Protein AF-A0A941MFB7-F1 (afdb_monomer)

Structure (mmCIF, N/CA/C/O backbone):
data_AF-A0A941MFB7-F1
#
_entry.id   AF-A0A941MFB7-F1
#
loop_
_atom_site.group_PDB
_atom_site.id
_atom_site.type_symbol
_atom_site.label_atom_id
_atom_site.label_alt_id
_atom_site.label_comp_id
_atom_site.label_asym_id
_atom_site.label_entity_id
_atom_site.label_seq_id
_atom_site.pdbx_PDB_ins_code
_atom_site.Cartn_x
_atom_site.Cartn_y
_atom_site.Cartn_z
_atom_site.occupancy
_atom_site.B_iso_or_equiv
_atom_site.auth_seq_id
_atom_site.auth_comp_id
_atom_site.auth_asym_id
_atom_site.auth_atom_id
_atom_site.pdbx_PDB_model_num
ATOM 1 N N . MET A 1 1 ? -9.642 -2.860 4.177 1.00 92.50 1 MET A N 1
ATOM 2 C CA . MET A 1 1 ? -8.596 -3.392 3.277 1.00 92.50 1 MET A CA 1
ATOM 3 C C . MET A 1 1 ? -7.517 -2.337 3.085 1.00 92.50 1 MET A C 1
ATOM 5 O O . MET A 1 1 ? -7.867 -1.168 2.997 1.00 92.50 1 MET A O 1
ATOM 9 N N . VAL A 1 2 ? -6.245 -2.726 3.059 1.00 94.44 2 VAL A N 1
ATOM 10 C CA . VAL A 1 2 ? -5.103 -1.881 2.662 1.00 94.44 2 VAL A CA 1
ATOM 11 C C . VAL A 1 2 ? -4.261 -2.748 1.740 1.00 94.44 2 VAL A C 1
ATOM 13 O O . VAL A 1 2 ? -3.863 -3.821 2.177 1.00 94.44 2 VAL A O 1
ATOM 16 N N . THR A 1 3 ? -4.083 -2.361 0.477 1.00 94.56 3 THR A N 1
ATOM 17 C CA . THR A 1 3 ? -3.511 -3.284 -0.512 1.00 94.56 3 THR A CA 1
ATOM 18 C C . THR A 1 3 ? -2.804 -2.602 -1.683 1.00 94.56 3 THR A C 1
ATOM 20 O O . THR A 1 3 ? -3.157 -1.477 -2.052 1.00 94.56 3 THR A O 1
ATOM 23 N N . ASP A 1 4 ? -1.815 -3.299 -2.248 1.00 93.31 4 ASP A N 1
ATOM 24 C CA . ASP A 1 4 ? -0.967 -2.895 -3.379 1.00 93.31 4 ASP A CA 1
ATOM 25 C C . ASP A 1 4 ? -1.137 -3.896 -4.541 1.00 93.31 4 ASP A C 1
ATOM 27 O O . ASP A 1 4 ? -0.326 -4.805 -4.708 1.00 93.31 4 ASP A O 1
ATOM 31 N N . PRO A 1 5 ? -2.251 -3.808 -5.292 1.00 94.12 5 PRO A N 1
ATOM 32 C CA . PRO A 1 5 ? -2.585 -4.765 -6.344 1.00 94.12 5 PRO A CA 1
ATOM 33 C C . PRO A 1 5 ? -1.701 -4.565 -7.583 1.00 94.12 5 PRO A C 1
ATOM 35 O O . PRO A 1 5 ? -1.089 -3.505 -7.727 1.00 94.12 5 PRO A O 1
ATOM 38 N N . PRO A 1 6 ? -1.720 -5.500 -8.553 1.00 92.00 6 PRO A N 1
ATOM 39 C CA . PRO A 1 6 ? -1.325 -5.189 -9.923 1.00 92.00 6 PRO A CA 1
ATOM 40 C C . PRO A 1 6 ? -2.021 -3.902 -10.396 1.00 92.00 6 PRO A C 1
ATOM 42 O O . PRO A 1 6 ? -3.222 -3.694 -10.187 1.00 92.00 6 PRO A O 1
ATOM 45 N N . TYR A 1 7 ? -1.241 -2.994 -10.971 1.00 91.12 7 TYR A N 1
ATOM 46 C CA . TYR A 1 7 ? -1.667 -1.651 -11.341 1.00 91.12 7 TYR A CA 1
ATOM 47 C C . TYR A 1 7 ? -2.404 -1.591 -12.675 1.00 91.12 7 TYR A C 1
ATOM 49 O O . TYR A 1 7 ? -3.066 -0.584 -12.933 1.00 91.12 7 TYR A O 1
ATOM 57 N N . GLY A 1 8 ? -2.301 -2.623 -13.510 1.00 89.44 8 GLY A N 1
ATOM 58 C CA . GLY A 1 8 ? -2.943 -2.653 -14.816 1.00 89.44 8 GLY A CA 1
ATOM 59 C C . GLY A 1 8 ? -2.230 -1.789 -15.848 1.00 89.44 8 GLY A C 1
ATOM 60 O O . GLY A 1 8 ? -2.887 -1.106 -16.632 1.00 89.44 8 GLY A O 1
ATOM 61 N N . ILE A 1 9 ? -0.897 -1.729 -15.784 1.00 87.38 9 ILE A N 1
ATOM 62 C CA . ILE A 1 9 ? -0.068 -0.924 -16.697 1.00 87.38 9 ILE A CA 1
ATOM 63 C C . ILE A 1 9 ? 0.835 -1.777 -17.589 1.00 87.38 9 ILE A C 1
ATOM 65 O O . ILE A 1 9 ? 1.759 -1.239 -18.202 1.00 87.38 9 ILE A O 1
ATOM 69 N N . ALA A 1 10 ? 0.566 -3.082 -17.637 1.00 82.19 10 ALA A N 1
ATOM 70 C CA . ALA A 1 10 ? 1.356 -4.101 -18.306 1.00 82.19 10 ALA A CA 1
ATOM 71 C C . ALA A 1 10 ? 2.839 -3.943 -17.965 1.00 82.19 10 ALA A C 1
ATOM 73 O O . ALA A 1 10 ? 3.680 -3.724 -18.843 1.00 82.19 10 ALA A O 1
ATOM 74 N N . TRP A 1 11 ? 3.162 -3.959 -16.668 1.00 70.44 11 TRP A N 1
ATOM 75 C CA . TRP A 1 11 ? 4.534 -3.797 -16.225 1.00 70.44 11 TRP A CA 1
ATOM 76 C C . TRP A 1 11 ? 5.388 -4.939 -16.778 1.00 70.44 11 TRP A C 1
ATOM 78 O O . TRP A 1 11 ? 5.355 -6.079 -16.319 1.00 70.44 11 TRP A O 1
ATOM 88 N N . ALA A 1 12 ? 6.184 -4.590 -17.779 1.00 57.78 12 ALA A N 1
ATOM 89 C CA . ALA A 1 12 ? 7.258 -5.390 -18.322 1.00 57.78 12 ALA A CA 1
ATOM 90 C C . ALA A 1 12 ? 8.474 -4.469 -18.401 1.00 57.78 12 ALA A C 1
ATOM 92 O O . ALA A 1 12 ? 8.504 -3.516 -19.191 1.00 57.78 12 ALA A O 1
ATOM 93 N N . THR A 1 13 ? 9.479 -4.690 -17.550 1.00 56.25 13 THR A N 1
ATOM 94 C CA . THR A 1 13 ? 10.705 -3.901 -17.685 1.00 56.25 13 THR A CA 1
ATOM 95 C C . THR A 1 13 ? 11.526 -4.488 -18.816 1.00 56.25 13 THR A C 1
ATOM 97 O O . THR A 1 13 ? 11.978 -5.626 -18.741 1.00 56.25 13 THR A O 1
ATOM 100 N N . HIS A 1 14 ? 11.760 -3.678 -19.844 1.00 45.78 14 HIS A N 1
ATOM 101 C CA . HIS A 1 14 ? 12.866 -3.884 -20.766 1.00 45.78 14 HIS A CA 1
ATOM 102 C C . HIS A 1 14 ? 14.157 -3.884 -19.930 1.00 45.78 14 HIS A C 1
ATOM 104 O O . HIS A 1 14 ? 14.563 -2.822 -19.471 1.00 45.78 14 HIS A O 1
ATOM 110 N N . GLY A 1 15 ? 14.706 -5.074 -19.653 1.00 40.72 15 GLY A N 1
ATOM 111 C CA . GLY A 1 15 ? 15.983 -5.377 -18.994 1.00 40.72 15 GLY A CA 1
ATOM 112 C C . GLY A 1 15 ? 16.497 -4.388 -17.936 1.00 40.72 15 GLY A C 1
ATOM 113 O O . GLY A 1 15 ? 16.967 -3.297 -18.256 1.00 40.72 15 GLY A O 1
ATOM 114 N N . VAL A 1 16 ? 16.576 -4.794 -16.670 1.00 43.56 16 VAL A N 1
ATOM 115 C CA . VAL A 1 16 ? 17.271 -3.990 -15.648 1.00 43.56 16 VAL A CA 1
ATOM 116 C C . VAL A 1 16 ? 18.788 -4.123 -15.845 1.00 43.56 16 VAL A C 1
ATOM 118 O O . VAL A 1 16 ? 19.353 -5.149 -15.479 1.00 43.56 16 VAL A O 1
ATOM 121 N N . SER A 1 17 ? 19.454 -3.095 -16.389 1.00 43.47 17 SER A N 1
ATOM 122 C CA . SER A 1 17 ? 20.927 -3.027 -16.412 1.00 43.47 17 SER A CA 1
ATOM 123 C C . SER A 1 17 ? 21.444 -2.750 -14.997 1.00 43.47 17 SER A C 1
ATOM 125 O O . SER A 1 17 ? 21.232 -1.672 -14.425 1.00 43.47 17 SER A O 1
ATOM 127 N N . ARG A 1 18 ? 22.118 -3.735 -14.395 1.00 45.97 18 ARG A N 1
ATOM 128 C CA . ARG A 1 18 ? 22.957 -3.507 -13.211 1.00 45.97 18 ARG A CA 1
ATOM 129 C C . ARG A 1 18 ? 24.373 -3.196 -13.672 1.00 45.97 18 ARG A C 1
ATOM 131 O O . ARG A 1 18 ? 25.229 -4.068 -13.642 1.00 45.97 18 ARG A O 1
ATOM 138 N N . THR A 1 19 ? 24.657 -1.949 -14.019 1.00 48.62 19 THR A N 1
ATOM 139 C CA . THR A 1 19 ? 26.056 -1.503 -14.016 1.00 48.62 19 THR A CA 1
ATOM 140 C C . THR A 1 19 ? 26.550 -1.324 -12.595 1.00 48.62 19 THR A C 1
ATOM 142 O O . THR A 1 19 ? 25.903 -0.637 -11.791 1.00 48.62 19 THR A O 1
ATOM 145 N N . ALA A 1 20 ? 27.672 -1.970 -12.264 1.00 48.53 20 ALA A N 1
ATOM 146 C CA . ALA A 1 20 ? 28.312 -1.778 -10.977 1.00 48.53 20 ALA A CA 1
ATOM 147 C C . ALA A 1 20 ? 28.760 -0.316 -10.847 1.00 48.53 20 ALA A C 1
ATOM 149 O O . ALA A 1 20 ? 28.966 0.391 -11.832 1.00 48.53 20 ALA A O 1
ATOM 150 N N . PHE A 1 21 ? 28.907 0.166 -9.612 1.00 46.47 21 PHE A N 1
ATOM 151 C CA . PHE A 1 21 ? 29.345 1.544 -9.369 1.00 46.47 21 PHE A CA 1
ATOM 152 C C . PHE A 1 21 ? 30.710 1.844 -10.021 1.00 46.47 21 PHE A C 1
ATOM 154 O O . PHE A 1 21 ? 30.912 2.945 -10.525 1.00 46.47 21 PHE A O 1
ATOM 161 N N . ALA A 1 22 ? 31.606 0.850 -10.058 1.00 49.69 22 ALA A N 1
ATOM 162 C CA . ALA A 1 22 ? 32.898 0.938 -10.735 1.00 49.69 22 ALA A CA 1
ATOM 163 C C . ALA A 1 22 ? 32.754 1.113 -12.259 1.00 49.69 22 ALA A C 1
ATOM 165 O O . ALA A 1 22 ? 33.418 1.970 -12.835 1.00 49.69 22 ALA A O 1
ATOM 166 N N . ASP A 1 23 ? 31.828 0.385 -12.887 1.00 50.47 23 ASP A N 1
ATOM 167 C CA . ASP A 1 23 ? 31.585 0.443 -14.337 1.00 50.47 23 ASP A CA 1
ATOM 168 C C . ASP A 1 23 ? 30.992 1.800 -14.744 1.00 50.47 23 ASP A C 1
ATOM 170 O O . ASP A 1 23 ? 31.421 2.419 -15.718 1.00 50.47 23 ASP A O 1
ATOM 174 N N . ARG A 1 24 ? 30.088 2.345 -13.913 1.00 55.25 24 ARG A N 1
ATOM 175 C CA . ARG A 1 24 ? 29.516 3.690 -14.108 1.00 55.25 24 ARG A CA 1
ATOM 176 C C . ARG A 1 24 ? 30.564 4.795 -14.031 1.00 55.25 24 ARG A C 1
ATOM 178 O O . ARG A 1 24 ? 30.437 5.796 -14.731 1.00 55.25 24 ARG A O 1
ATOM 185 N N . ALA A 1 25 ? 31.581 4.634 -13.183 1.00 52.31 25 ALA A N 1
ATOM 186 C CA . ALA A 1 25 ? 32.682 5.588 -13.067 1.00 52.31 25 ALA A CA 1
ATOM 187 C C . ALA A 1 25 ? 33.602 5.581 -14.303 1.00 52.31 25 ALA A C 1
ATOM 189 O O . ALA A 1 25 ? 34.279 6.572 -14.562 1.00 52.31 25 ALA A O 1
ATOM 190 N N . LEU A 1 26 ? 33.588 4.493 -15.079 1.00 56.66 26 LEU A N 1
ATOM 191 C CA . LEU A 1 26 ? 34.342 4.328 -16.325 1.00 56.66 26 LEU A CA 1
ATOM 192 C C . LEU A 1 26 ? 33.511 4.641 -17.581 1.00 56.66 26 LEU A C 1
ATOM 194 O O . LEU A 1 26 ? 34.021 4.538 -18.694 1.00 56.66 26 LEU A O 1
ATOM 198 N N . GLY A 1 27 ? 32.251 5.056 -17.418 1.00 48.09 27 GLY A N 1
ATOM 199 C CA . GLY A 1 27 ? 31.353 5.382 -18.528 1.00 48.09 27 GLY A CA 1
ATOM 200 C C . GLY A 1 27 ? 30.745 4.165 -19.229 1.00 48.09 27 GLY A C 1
ATOM 201 O O . GLY A 1 27 ? 30.138 4.330 -20.286 1.00 48.09 27 GLY A O 1
ATOM 202 N N . ASP A 1 28 ? 30.874 2.966 -18.653 1.00 47.91 28 ASP A N 1
ATOM 203 C CA . ASP A 1 28 ? 30.182 1.776 -19.135 1.00 47.91 28 ASP A CA 1
ATOM 204 C C . ASP A 1 28 ? 28.798 1.690 -18.479 1.00 47.91 28 ASP A C 1
ATOM 206 O O . ASP A 1 28 ? 28.662 1.681 -17.253 1.00 47.91 28 ASP A O 1
ATOM 210 N N . PHE A 1 29 ? 27.758 1.676 -19.316 1.00 57.00 29 PHE A N 1
ATOM 211 C CA . PHE A 1 29 ? 26.348 1.581 -18.928 1.00 57.00 29 PHE A CA 1
ATOM 212 C C . PHE A 1 29 ? 25.702 0.253 -19.378 1.00 57.00 29 PHE A C 1
ATOM 214 O O . PHE A 1 29 ? 24.524 0.019 -19.091 1.00 57.00 29 PHE A O 1
ATOM 221 N N . ASN A 1 30 ? 26.466 -0.644 -20.013 1.00 51.69 30 ASN A N 1
ATOM 222 C CA . ASN A 1 30 ? 25.994 -1.872 -20.667 1.00 51.69 30 ASN A CA 1
ATOM 223 C C . ASN A 1 30 ? 26.017 -3.107 -19.745 1.00 51.69 30 ASN A C 1
ATOM 225 O O . ASN A 1 30 ? 26.325 -4.215 -20.179 1.00 51.69 30 ASN A O 1
ATOM 229 N N . GLY A 1 31 ? 25.709 -2.926 -18.460 1.00 54.06 31 GLY A N 1
ATOM 230 C CA . GLY A 1 31 ? 25.638 -4.024 -17.494 1.00 54.06 31 GLY A CA 1
ATOM 231 C C . GLY A 1 31 ? 24.592 -5.070 -17.887 1.00 54.06 31 GLY A C 1
ATOM 232 O O . GLY A 1 31 ? 23.595 -4.742 -18.531 1.00 54.06 31 GLY A O 1
ATOM 233 N N . GLU A 1 32 ? 24.810 -6.324 -17.480 1.00 47.50 32 GLU A N 1
ATOM 234 C CA . GLU A 1 32 ? 23.916 -7.443 -17.795 1.00 47.50 32 GLU A CA 1
ATOM 235 C C . GLU A 1 32 ? 22.452 -7.099 -17.483 1.00 47.50 32 GLU A C 1
ATOM 237 O O . GLU A 1 32 ? 22.093 -6.748 -16.351 1.00 47.50 32 GLU A O 1
ATOM 242 N N . HIS A 1 33 ? 21.603 -7.214 -18.504 1.00 49.84 33 HIS A N 1
ATOM 243 C CA . HIS A 1 33 ? 20.159 -7.136 -18.362 1.00 49.84 33 HIS A CA 1
ATOM 244 C C . HIS A 1 33 ? 19.664 -8.504 -17.893 1.00 49.84 33 HIS A C 1
ATOM 246 O O . HIS A 1 33 ? 19.769 -9.483 -18.627 1.00 49.84 33 HIS A O 1
ATOM 252 N N . ARG A 1 34 ? 19.131 -8.591 -16.671 1.00 47.66 34 ARG A N 1
ATOM 253 C CA . ARG A 1 34 ? 18.354 -9.775 -16.282 1.00 47.66 34 ARG A CA 1
ATOM 254 C C . ARG A 1 34 ? 16.924 -9.627 -16.773 1.00 47.66 34 ARG A C 1
ATOM 256 O O . ARG A 1 34 ? 16.318 -8.571 -16.564 1.00 47.66 34 ARG A O 1
ATOM 263 N N . ASP A 1 35 ? 16.402 -10.698 -17.355 1.00 48.19 35 ASP A N 1
ATOM 264 C CA . ASP A 1 35 ? 14.973 -10.856 -17.581 1.00 48.19 35 ASP A CA 1
ATOM 265 C C . ASP A 1 35 ? 14.272 -10.821 -16.220 1.00 48.19 35 ASP A C 1
ATOM 267 O O . ASP A 1 35 ? 14.619 -11.565 -15.298 1.00 48.19 35 ASP A O 1
ATOM 271 N N . VAL A 1 36 ? 13.333 -9.892 -16.066 1.00 55.97 36 VAL A N 1
ATOM 272 C CA . VAL A 1 36 ? 12.464 -9.823 -14.892 1.00 55.97 36 VAL A CA 1
ATOM 273 C C . VAL A 1 36 ? 11.107 -10.336 -15.337 1.00 55.97 36 VAL A C 1
ATOM 275 O O . VAL A 1 36 ? 10.572 -9.855 -16.335 1.00 55.97 36 VAL A O 1
ATOM 278 N N . GLU A 1 37 ? 10.574 -11.322 -14.619 1.00 62.31 37 GLU A N 1
ATOM 279 C CA . GLU A 1 37 ? 9.250 -11.873 -14.899 1.00 62.31 37 GLU A CA 1
ATOM 280 C C . GLU A 1 37 ? 8.190 -10.761 -14.862 1.00 62.31 37 GLU A C 1
ATOM 282 O O . GLU A 1 37 ? 8.216 -9.874 -14.004 1.00 62.31 37 GLU A O 1
ATOM 287 N N . SER A 1 38 ? 7.267 -10.797 -15.824 1.00 73.25 38 SER A N 1
ATOM 288 C CA . SER A 1 38 ? 6.100 -9.915 -15.854 1.00 73.25 38 SER A CA 1
ATOM 289 C C . SER A 1 38 ? 5.252 -10.108 -14.599 1.00 73.25 38 SER A C 1
ATOM 291 O O . SER A 1 38 ? 5.074 -11.239 -14.139 1.00 73.25 38 SER A O 1
ATOM 293 N N . ILE A 1 39 ? 4.663 -9.027 -14.085 1.00 78.75 39 ILE A N 1
ATOM 294 C CA . ILE A 1 39 ? 3.712 -9.129 -12.974 1.00 78.75 39 ILE A CA 1
ATOM 295 C C . ILE A 1 39 ? 2.442 -9.802 -13.497 1.00 78.75 39 ILE A C 1
ATOM 297 O O . ILE A 1 39 ? 1.820 -9.335 -14.451 1.00 78.75 39 ILE A O 1
ATOM 301 N N . ARG A 1 40 ? 2.059 -10.915 -12.871 1.00 84.56 40 ARG A N 1
ATOM 302 C CA . ARG A 1 40 ? 0.886 -11.689 -13.277 1.00 84.56 40 ARG A CA 1
ATOM 303 C C . ARG A 1 40 ? -0.391 -10.845 -13.178 1.00 84.56 40 ARG A C 1
ATOM 305 O O . ARG A 1 40 ? -0.672 -10.271 -12.127 1.00 84.56 40 ARG A O 1
ATOM 312 N N . ASN A 1 41 ? -1.196 -10.865 -14.242 1.00 89.31 41 ASN A N 1
ATOM 313 C CA . ASN A 1 41 ? -2.472 -10.155 -14.361 1.00 89.31 41 ASN A CA 1
ATOM 314 C C . ASN A 1 41 ? -2.359 -8.622 -14.221 1.00 89.31 41 ASN A C 1
ATOM 316 O O . ASN A 1 41 ? -3.275 -7.985 -13.692 1.00 89.31 41 ASN A O 1
ATOM 320 N N . ASP A 1 42 ? -1.244 -8.039 -14.669 1.00 89.19 42 ASP A N 1
ATOM 321 C CA . ASP A 1 42 ? -1.013 -6.588 -14.670 1.00 89.19 42 ASP A CA 1
ATOM 322 C C . ASP A 1 42 ? -1.362 -5.927 -16.015 1.00 89.19 42 ASP A C 1
ATOM 324 O O . ASP A 1 42 ? -1.095 -4.747 -16.214 1.00 89.19 42 ASP A O 1
ATOM 328 N N . GLU A 1 43 ? -1.960 -6.665 -16.952 1.00 89.88 43 GLU A N 1
ATOM 329 C CA . GLU A 1 43 ? -2.285 -6.172 -18.303 1.00 89.88 43 GLU A CA 1
ATOM 330 C C . GLU A 1 43 ? -3.333 -5.046 -18.283 1.00 89.88 43 GLU A C 1
ATOM 332 O O . GLU A 1 43 ? -3.319 -4.154 -19.131 1.00 89.88 43 GLU A O 1
ATOM 337 N N . ASP A 1 44 ? -4.255 -5.101 -17.320 1.00 92.25 44 ASP A N 1
ATOM 338 C CA . ASP A 1 44 ? -5.315 -4.124 -17.097 1.00 92.25 44 ASP A CA 1
ATOM 339 C C . ASP A 1 44 ? -5.735 -4.087 -15.615 1.00 92.25 44 ASP A C 1
ATOM 341 O O . ASP A 1 44 ? -5.169 -4.768 -14.759 1.00 92.25 44 ASP A O 1
ATOM 345 N N . THR A 1 45 ? -6.718 -3.251 -15.272 1.00 95.19 45 THR A N 1
ATOM 346 C CA . THR A 1 45 ? -7.129 -3.058 -13.874 1.00 95.19 45 THR A CA 1
ATOM 347 C C . THR A 1 45 ? -8.116 -4.103 -13.350 1.00 95.19 45 THR A C 1
ATOM 349 O O . THR A 1 45 ? -8.566 -3.970 -12.209 1.00 95.19 45 THR A O 1
ATOM 352 N N . ARG A 1 46 ? -8.474 -5.139 -14.126 1.00 95.75 46 ARG A N 1
ATOM 353 C CA . ARG A 1 46 ? -9.544 -6.085 -13.750 1.00 95.75 46 ARG A CA 1
ATOM 354 C C . ARG A 1 46 ? -9.252 -6.790 -12.440 1.00 95.75 46 ARG A C 1
ATOM 356 O O . ARG A 1 46 ? -10.111 -6.793 -11.570 1.00 95.75 46 ARG A O 1
ATOM 363 N N . THR A 1 47 ? -8.033 -7.288 -12.253 1.00 95.19 47 THR A N 1
ATOM 364 C CA . THR A 1 47 ? -7.613 -7.983 -11.023 1.00 95.19 47 THR A CA 1
ATOM 365 C C . THR A 1 47 ? -7.859 -7.136 -9.775 1.00 95.19 47 THR A C 1
ATOM 367 O O . THR A 1 47 ? -8.414 -7.604 -8.780 1.00 95.19 47 THR A O 1
ATOM 370 N N . ARG A 1 48 ? -7.484 -5.853 -9.834 1.00 95.88 48 ARG A N 1
ATOM 371 C CA . ARG A 1 48 ? -7.746 -4.883 -8.766 1.00 95.88 48 ARG A CA 1
ATOM 372 C C . ARG A 1 48 ? -9.246 -4.696 -8.557 1.00 95.88 48 ARG A C 1
ATOM 374 O O . ARG A 1 48 ? -9.714 -4.703 -7.420 1.00 95.88 48 ARG A O 1
ATOM 381 N N . ASP A 1 49 ? -9.979 -4.464 -9.639 1.00 96.31 49 ASP A N 1
ATOM 382 C CA . ASP A 1 49 ? -11.393 -4.104 -9.579 1.00 96.31 49 ASP A CA 1
ATOM 383 C C . ASP A 1 49 ? -12.258 -5.277 -9.078 1.00 96.31 49 ASP A C 1
ATOM 385 O O . ASP A 1 49 ? -13.132 -5.063 -8.238 1.00 96.31 49 ASP A O 1
ATOM 389 N N . GLU A 1 50 ? -11.942 -6.510 -9.476 1.00 96.19 50 GLU A N 1
ATOM 390 C CA . GLU A 1 50 ? -12.566 -7.748 -8.991 1.00 96.19 50 GLU A CA 1
ATOM 391 C C . GLU A 1 50 ? -12.333 -7.959 -7.490 1.00 96.19 50 GLU A C 1
ATOM 393 O O . GLU A 1 50 ? -13.270 -8.259 -6.750 1.00 96.19 50 GLU A O 1
ATOM 398 N N . VAL A 1 51 ? -11.109 -7.738 -6.996 1.00 95.75 51 VAL A N 1
ATOM 399 C CA . VAL A 1 51 ? -10.824 -7.823 -5.553 1.00 95.75 51 VAL A CA 1
ATOM 400 C C . VAL A 1 51 ? -11.572 -6.747 -4.767 1.00 95.75 51 VAL A C 1
ATOM 402 O O . VAL A 1 51 ? -12.052 -7.007 -3.663 1.00 95.75 51 VAL A O 1
ATOM 405 N N . ILE A 1 52 ? -11.722 -5.545 -5.325 1.00 95.56 52 ILE A N 1
ATOM 406 C CA . ILE A 1 52 ? -12.528 -4.483 -4.714 1.00 95.56 52 ILE A CA 1
ATOM 407 C C . ILE A 1 52 ? -14.013 -4.865 -4.675 1.00 95.56 52 ILE A C 1
ATOM 409 O O . ILE A 1 52 ? -14.687 -4.575 -3.683 1.00 95.56 52 ILE A O 1
ATOM 413 N N . ASP A 1 53 ? -14.525 -5.523 -5.714 1.00 95.56 53 ASP A N 1
ATOM 414 C CA . ASP A 1 53 ? -15.898 -6.031 -5.744 1.00 95.56 53 ASP A CA 1
ATOM 415 C C . ASP A 1 53 ? -16.122 -7.136 -4.709 1.00 95.56 53 ASP A C 1
ATOM 417 O O . ASP A 1 53 ? -17.094 -7.067 -3.953 1.00 95.56 53 ASP A O 1
ATOM 421 N N . LEU A 1 54 ? -15.188 -8.084 -4.592 1.00 95.69 54 LEU A N 1
ATOM 422 C CA . LEU A 1 54 ? -15.204 -9.124 -3.558 1.00 95.69 54 LEU A CA 1
ATOM 423 C C . LEU A 1 54 ? -15.106 -8.541 -2.145 1.00 95.69 54 LEU A C 1
ATOM 425 O O . LEU A 1 54 ? -15.776 -9.012 -1.224 1.00 95.69 54 LEU A O 1
ATOM 429 N N . TRP A 1 55 ? -14.286 -7.504 -1.958 1.00 93.06 55 TRP A N 1
ATOM 430 C CA . TRP A 1 55 ? -14.223 -6.770 -0.697 1.00 93.06 55 TRP A CA 1
ATOM 431 C C . TRP A 1 55 ? -15.562 -6.089 -0.398 1.00 93.06 55 TRP A C 1
ATOM 433 O O . TRP A 1 55 ? -16.036 -6.125 0.737 1.00 93.06 55 TRP A O 1
ATOM 443 N N . GLY A 1 56 ? -16.189 -5.510 -1.420 1.00 91.50 56 GLY A N 1
ATOM 444 C CA . GLY A 1 56 ? -17.409 -4.723 -1.348 1.00 91.50 56 GLY A CA 1
ATOM 445 C C . GLY A 1 56 ? -17.097 -3.227 -1.368 1.00 91.50 56 GLY A C 1
ATOM 446 O O . GLY A 1 56 ? -16.518 -2.680 -0.429 1.00 91.50 56 GLY A O 1
ATOM 447 N N . ARG A 1 57 ? -17.552 -2.529 -2.416 1.00 85.75 57 ARG A N 1
ATOM 448 C CA . ARG A 1 57 ? -17.206 -1.119 -2.711 1.00 85.75 57 ARG A CA 1
ATOM 449 C C . ARG A 1 57 ? -17.559 -0.102 -1.621 1.00 85.75 57 ARG A C 1
ATOM 451 O O . ARG A 1 57 ? -16.962 0.972 -1.566 1.00 85.75 57 ARG A O 1
ATOM 458 N N . ASN A 1 58 ? -18.520 -0.424 -0.759 1.00 85.50 58 ASN A N 1
ATOM 459 C CA . ASN A 1 58 ? -18.924 0.448 0.347 1.00 85.50 58 ASN A CA 1
ATOM 460 C C . ASN A 1 58 ? -18.076 0.246 1.610 1.00 85.50 58 ASN A C 1
ATOM 462 O O . ASN A 1 58 ? -18.142 1.057 2.529 1.00 85.50 58 ASN A O 1
ATOM 466 N N . ARG A 1 59 ? -17.231 -0.787 1.664 1.00 87.12 59 ARG A N 1
ATOM 467 C CA . ARG A 1 59 ? -16.359 -1.021 2.814 1.00 87.12 59 ARG A CA 1
ATOM 468 C C . ARG A 1 59 ? -15.097 -0.159 2.745 1.00 87.12 59 ARG A C 1
ATOM 470 O O . ARG A 1 59 ? -14.582 0.095 1.656 1.00 87.12 59 ARG A O 1
ATOM 477 N N . PRO A 1 60 ? -14.524 0.217 3.899 1.00 89.69 60 PRO A N 1
ATOM 478 C CA . PRO A 1 60 ? -13.264 0.943 3.954 1.00 89.69 60 PRO A CA 1
ATOM 479 C C . PRO A 1 60 ? -12.127 0.204 3.251 1.00 89.69 60 PRO A C 1
ATOM 481 O O . PRO A 1 60 ? -11.807 -0.951 3.570 1.00 89.69 60 PRO A O 1
ATOM 484 N N . GLY A 1 61 ? -11.504 0.886 2.298 1.00 92.19 61 GLY A N 1
ATOM 485 C CA . GLY A 1 61 ? -10.383 0.373 1.524 1.00 92.19 61 GLY A CA 1
ATOM 486 C C . GLY A 1 61 ? -9.357 1.461 1.252 1.00 92.19 61 GLY A C 1
ATOM 487 O O . GLY A 1 61 ? -9.729 2.606 1.017 1.00 92.19 61 GLY A O 1
ATOM 488 N N . ILE A 1 62 ? -8.082 1.095 1.278 1.00 94.38 62 ILE A N 1
ATOM 489 C CA . ILE A 1 62 ? -6.971 1.909 0.796 1.00 94.38 62 ILE A CA 1
ATOM 490 C C . ILE A 1 62 ? -6.266 1.081 -0.270 1.00 94.38 62 ILE A C 1
ATOM 492 O O . ILE A 1 62 ? -5.867 -0.051 0.002 1.00 94.38 62 ILE A O 1
ATOM 496 N N . VAL A 1 63 ? -6.172 1.613 -1.483 1.00 95.94 63 VAL A N 1
ATOM 497 C CA . VAL A 1 63 ? -5.678 0.877 -2.650 1.00 95.94 63 VAL A CA 1
ATOM 498 C C . VAL A 1 63 ? -4.586 1.691 -3.322 1.00 95.94 63 VAL A C 1
ATOM 500 O O . VAL A 1 63 ? -4.850 2.793 -3.802 1.00 95.94 63 VAL A O 1
ATOM 503 N N . PHE A 1 64 ? -3.366 1.165 -3.349 1.00 95.56 64 PHE A N 1
ATOM 504 C CA . PHE A 1 64 ? -2.280 1.764 -4.120 1.00 95.56 64 PHE A CA 1
ATOM 505 C C . PHE A 1 64 ? -2.504 1.556 -5.622 1.00 95.56 64 PHE A C 1
ATOM 507 O O . PHE A 1 64 ? -3.237 0.662 -6.050 1.00 95.56 64 PHE A O 1
ATOM 514 N N . GLY A 1 65 ? -1.908 2.415 -6.441 1.00 94.00 65 GLY A N 1
ATOM 515 C CA . GLY A 1 65 ? -2.046 2.320 -7.885 1.00 94.00 65 GLY A CA 1
ATOM 516 C C . GLY A 1 65 ? -1.061 3.185 -8.656 1.00 94.00 65 GLY A C 1
ATOM 517 O O . GLY A 1 65 ? -0.483 4.144 -8.141 1.00 94.00 65 GLY A O 1
ATOM 518 N N . SER A 1 66 ? -0.929 2.885 -9.943 1.00 91.75 66 SER A N 1
ATOM 519 C CA . SER A 1 66 ? -0.270 3.775 -10.892 1.00 91.75 66 SER A CA 1
ATOM 520 C C . SER A 1 66 ? -1.165 4.965 -11.236 1.00 91.75 66 SER A C 1
ATOM 522 O O . SER A 1 66 ? -2.356 4.798 -11.487 1.00 91.75 66 SER A O 1
ATOM 524 N N . LEU A 1 67 ? -0.576 6.160 -11.342 1.00 91.75 67 LEU A N 1
ATOM 525 C CA . LEU A 1 67 ? -1.259 7.344 -11.884 1.00 91.75 67 LEU A CA 1
ATOM 526 C C . LEU A 1 67 ? -1.475 7.271 -13.409 1.00 91.75 67 LEU A C 1
ATOM 528 O O . LEU A 1 67 ? -2.108 8.154 -13.978 1.00 91.75 67 LEU A O 1
ATOM 532 N N . LEU A 1 68 ? -0.944 6.238 -14.074 1.00 90.38 68 LEU A N 1
ATOM 533 C CA . LEU A 1 68 ? -1.167 5.967 -15.500 1.00 90.38 68 LEU A CA 1
ATOM 534 C C . LEU A 1 68 ? -2.371 5.049 -15.755 1.00 90.38 68 LEU A C 1
ATOM 536 O O . LEU A 1 68 ? -2.775 4.893 -16.903 1.00 90.38 68 LEU A O 1
ATOM 540 N N . ALA A 1 69 ? -2.929 4.447 -14.705 1.00 91.88 69 ALA A N 1
ATOM 541 C CA . ALA A 1 69 ? -4.144 3.648 -14.767 1.00 91.88 69 ALA A CA 1
ATOM 542 C C . ALA A 1 69 ? -5.331 4.458 -14.213 1.00 91.88 69 ALA A C 1
ATOM 544 O O . ALA A 1 69 ? -5.136 5.323 -13.350 1.00 91.88 69 ALA A O 1
ATOM 545 N N . PRO A 1 70 ? -6.572 4.199 -14.663 1.00 94.62 70 PRO A N 1
ATOM 546 C CA . PRO A 1 70 ? -7.741 4.855 -14.091 1.00 94.62 70 PRO A CA 1
ATOM 547 C C . PRO A 1 70 ? -7.876 4.513 -12.597 1.00 94.62 70 PRO A C 1
ATOM 549 O O . PRO A 1 70 ? -7.587 3.374 -12.203 1.00 94.62 70 PRO A O 1
ATOM 552 N N . PRO A 1 71 ? -8.342 5.452 -11.752 1.00 95.56 71 PRO A N 1
ATOM 553 C CA . PRO A 1 71 ? -8.625 5.158 -10.352 1.00 95.56 71 PRO A CA 1
ATOM 554 C C . PRO A 1 71 ? -9.705 4.070 -10.227 1.00 95.56 71 PRO A C 1
ATOM 556 O O . PRO A 1 71 ? -10.543 3.932 -11.124 1.00 95.56 71 PRO A O 1
ATOM 559 N N . PRO A 1 72 ? -9.746 3.324 -9.110 1.00 95.25 72 PRO A N 1
ATOM 560 C CA . PRO A 1 72 ? -10.808 2.361 -8.873 1.00 95.25 72 PRO A CA 1
ATOM 561 C C . PRO A 1 72 ? -12.184 3.027 -8.880 1.00 95.25 72 PRO A C 1
ATOM 563 O O . PRO A 1 72 ? -12.392 4.083 -8.271 1.00 95.25 72 PRO A O 1
ATOM 566 N N . VAL A 1 73 ? -13.157 2.381 -9.521 1.00 91.50 73 VAL A N 1
ATOM 567 C CA . VAL A 1 73 ? -14.536 2.880 -9.540 1.00 91.50 73 VAL A CA 1
ATOM 568 C C . VAL A 1 73 ? -15.075 2.979 -8.108 1.00 91.50 73 VAL A C 1
ATOM 570 O O . VAL A 1 73 ? -15.035 2.023 -7.331 1.00 91.50 73 VAL A O 1
ATOM 573 N N . GLY A 1 74 ? -15.606 4.150 -7.757 1.00 88.25 74 GLY A N 1
ATOM 574 C CA . GLY A 1 74 ? -16.129 4.424 -6.417 1.00 88.25 74 GLY A CA 1
ATOM 575 C C . GLY A 1 74 ? -15.102 4.955 -5.413 1.00 88.25 74 GLY A C 1
ATOM 576 O O . GLY A 1 74 ? -15.478 5.186 -4.262 1.00 88.25 74 GLY A O 1
ATOM 577 N N . ALA A 1 75 ? -13.851 5.206 -5.824 1.00 92.19 75 ALA A N 1
ATOM 578 C CA . ALA A 1 75 ? -12.900 5.955 -5.005 1.00 92.19 75 ALA A CA 1
ATOM 579 C C . ALA A 1 75 ? -13.490 7.313 -4.579 1.00 92.19 75 ALA A C 1
ATOM 581 O O . ALA A 1 75 ? -14.094 8.034 -5.375 1.00 92.19 75 ALA A O 1
ATOM 582 N N . ARG A 1 76 ? -13.352 7.646 -3.293 1.00 88.94 76 ARG A N 1
ATOM 583 C CA . ARG A 1 76 ? -13.897 8.868 -2.676 1.00 88.94 76 ARG A CA 1
ATOM 584 C C . ARG A 1 76 ? -12.856 9.944 -2.435 1.00 88.94 76 ARG A C 1
ATOM 586 O O . ARG A 1 76 ? -13.216 11.113 -2.353 1.00 88.94 76 ARG A O 1
ATOM 593 N N . HIS A 1 77 ? -11.602 9.542 -2.273 1.00 89.88 77 HIS A N 1
ATOM 594 C CA . HIS A 1 77 ? -10.480 10.439 -2.039 1.00 89.88 77 HIS A CA 1
ATOM 595 C C . HIS A 1 77 ? -9.216 9.867 -2.676 1.00 89.88 77 HIS A C 1
ATOM 597 O O . HIS A 1 77 ? -9.075 8.646 -2.787 1.00 89.88 77 HIS A O 1
ATOM 603 N N . GLY A 1 78 ? -8.318 10.758 -3.087 1.00 93.19 78 GLY A N 1
ATOM 604 C CA . GLY A 1 78 ? -7.011 10.423 -3.636 1.00 93.19 78 GLY A CA 1
ATOM 605 C C . GLY A 1 78 ? -5.901 11.054 -2.802 1.00 93.19 78 GLY A C 1
ATOM 606 O O . GLY A 1 78 ? -5.985 12.220 -2.419 1.00 93.19 78 GLY A O 1
ATOM 607 N N . ALA A 1 79 ? -4.859 10.281 -2.541 1.00 94.00 79 ALA A N 1
ATOM 608 C CA . ALA A 1 79 ? -3.586 10.738 -2.011 1.00 94.00 79 ALA A CA 1
ATOM 609 C C . ALA A 1 79 ? -2.453 10.233 -2.908 1.00 94.00 79 ALA A C 1
ATOM 611 O O . ALA A 1 79 ? -2.677 9.446 -3.830 1.00 94.00 79 ALA A O 1
ATOM 612 N N . VAL A 1 80 ? -1.235 10.692 -2.646 1.00 94.44 80 VAL A N 1
ATOM 613 C CA . VAL A 1 80 ? -0.045 10.243 -3.367 1.00 94.44 80 VAL A CA 1
ATOM 614 C C . VAL A 1 80 ? 1.052 9.829 -2.403 1.00 94.44 80 VAL A C 1
ATOM 616 O O . VAL A 1 80 ? 1.245 10.460 -1.364 1.00 94.44 80 VAL A O 1
ATOM 619 N N . TYR A 1 81 ? 1.789 8.787 -2.768 1.00 91.62 81 TYR A N 1
ATOM 620 C CA . TYR A 1 81 ? 3.075 8.460 -2.173 1.00 91.62 81 TYR A CA 1
ATOM 621 C C . TYR A 1 81 ? 4.197 8.961 -3.086 1.00 91.62 81 TYR A C 1
ATOM 623 O O . TYR A 1 81 ? 4.256 8.609 -4.264 1.00 91.62 81 TYR A O 1
ATOM 631 N N . VAL A 1 82 ? 5.086 9.780 -2.525 1.00 89.94 82 VAL A N 1
ATOM 632 C CA . VAL A 1 82 ? 6.293 10.285 -3.178 1.00 89.94 82 VAL A CA 1
ATOM 633 C C . VAL A 1 82 ? 7.459 9.362 -2.837 1.00 89.94 82 VAL A C 1
ATOM 635 O O . VAL A 1 82 ? 7.941 9.322 -1.700 1.00 89.94 82 VAL A O 1
ATOM 638 N N . LYS A 1 83 ? 7.927 8.620 -3.836 1.00 82.00 83 LYS A N 1
ATOM 639 C CA . LYS A 1 83 ? 9.137 7.807 -3.755 1.00 82.00 83 LYS A CA 1
ATOM 640 C C . LYS A 1 83 ? 10.348 8.725 -3.571 1.00 82.00 83 LYS A C 1
ATOM 642 O O . LYS A 1 83 ? 10.484 9.714 -4.291 1.00 82.00 83 LYS A O 1
ATOM 647 N N . PRO A 1 84 ? 11.264 8.406 -2.648 1.00 74.75 84 PRO A N 1
ATOM 648 C CA . PRO A 1 84 ? 12.474 9.186 -2.460 1.00 74.75 84 PRO A CA 1
ATOM 649 C C . PRO A 1 84 ? 13.396 9.068 -3.679 1.00 74.75 84 PRO A C 1
ATOM 651 O O . PRO A 1 84 ? 13.299 8.147 -4.497 1.00 74.75 84 PRO A O 1
ATOM 654 N N . LEU A 1 85 ? 14.334 10.008 -3.794 1.00 69.00 85 LEU A N 1
ATOM 655 C CA . LEU A 1 85 ? 15.253 10.088 -4.931 1.00 69.00 85 LEU A CA 1
ATOM 656 C C . LEU A 1 85 ? 16.175 8.863 -5.056 1.00 69.00 85 LEU A C 1
ATOM 658 O O . LEU A 1 85 ? 16.673 8.575 -6.143 1.00 69.00 85 LEU A O 1
ATOM 662 N N . ASP A 1 86 ? 16.387 8.123 -3.976 1.00 62.56 86 ASP A N 1
ATOM 663 C CA . ASP A 1 86 ? 17.183 6.898 -3.951 1.00 62.56 86 ASP A CA 1
ATOM 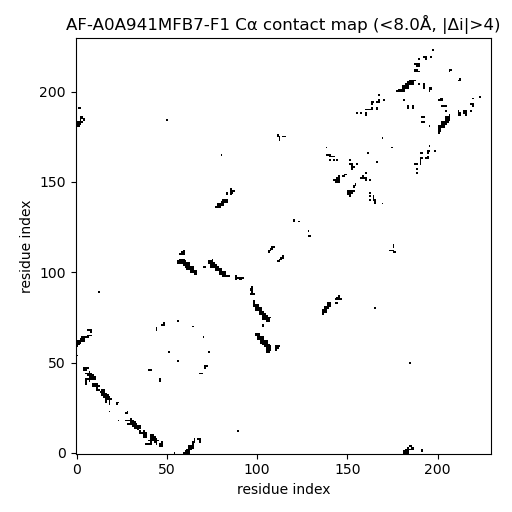664 C C . ASP A 1 86 ? 16.362 5.627 -4.235 1.00 62.56 86 ASP A C 1
ATOM 666 O O . ASP A 1 86 ? 16.941 4.555 -4.401 1.00 62.56 86 ASP A O 1
ATOM 670 N N . ALA A 1 87 ? 15.034 5.728 -4.377 1.00 60.41 87 ALA A N 1
ATOM 671 C CA . ALA A 1 87 ? 14.235 4.665 -4.972 1.00 60.41 87 ALA A CA 1
ATOM 672 C C . ALA A 1 87 ? 14.667 4.483 -6.434 1.00 60.41 87 ALA A C 1
ATOM 674 O O . ALA A 1 87 ? 14.767 5.466 -7.177 1.00 60.41 87 ALA A O 1
ATOM 675 N N . GLY A 1 88 ? 14.930 3.243 -6.858 1.00 54.19 88 GLY A N 1
ATOM 676 C CA . GLY A 1 88 ? 15.318 2.945 -8.237 1.00 54.19 88 GLY A CA 1
ATOM 677 C C . GLY A 1 88 ? 14.358 3.588 -9.245 1.00 54.19 88 GLY A C 1
ATOM 678 O O . GLY A 1 88 ? 13.151 3.368 -9.199 1.00 54.19 88 GLY A O 1
ATOM 679 N N . SER A 1 89 ? 14.900 4.398 -10.156 1.00 51.56 89 SER A N 1
ATOM 680 C CA . SER A 1 89 ? 14.152 5.107 -11.199 1.00 51.56 89 SER A CA 1
ATOM 681 C C . SER A 1 89 ? 13.997 4.214 -12.433 1.00 51.56 89 SER A C 1
ATOM 683 O O . SER A 1 89 ? 14.556 4.490 -13.495 1.00 51.56 89 SER A O 1
ATOM 685 N N . LEU A 1 90 ? 13.261 3.113 -12.304 1.00 51.88 90 LEU A N 1
ATOM 686 C CA . LEU A 1 90 ? 12.810 2.378 -13.482 1.00 51.88 90 LEU A CA 1
ATOM 687 C C . LEU A 1 90 ? 11.650 3.183 -14.076 1.00 51.88 90 LEU A C 1
ATOM 689 O O . LEU A 1 90 ? 10.691 3.458 -13.363 1.00 51.88 90 LEU A O 1
ATOM 693 N N . SER A 1 91 ? 11.750 3.582 -15.350 1.00 56.50 91 SER A N 1
ATOM 694 C CA . SER A 1 91 ? 10.749 4.332 -16.143 1.00 56.50 91 SER A CA 1
ATOM 695 C C . SER A 1 91 ? 10.663 5.867 -15.981 1.00 56.50 91 SER A C 1
ATOM 697 O O . SER A 1 91 ? 9.598 6.419 -15.730 1.00 56.50 91 SER A O 1
ATOM 699 N N . ALA A 1 92 ? 11.763 6.597 -16.210 1.00 63.31 92 ALA A N 1
ATOM 700 C CA . ALA A 1 92 ? 11.692 8.045 -16.469 1.00 63.31 92 ALA A CA 1
ATOM 701 C C . ALA A 1 92 ? 11.120 8.342 -17.875 1.00 63.31 92 ALA A C 1
ATOM 703 O O . ALA A 1 92 ? 11.419 7.626 -18.829 1.00 63.31 92 ALA A O 1
ATOM 704 N N . PHE A 1 93 ? 10.334 9.412 -18.027 1.00 64.38 93 PHE A N 1
ATOM 705 C CA . PHE A 1 93 ? 9.820 9.887 -19.321 1.00 64.38 93 PHE A CA 1
ATOM 706 C C . PHE A 1 93 ? 9.984 11.405 -19.422 1.00 64.38 93 PHE A C 1
ATOM 708 O O . PHE A 1 93 ? 9.716 12.123 -18.463 1.00 64.38 93 PHE A O 1
ATOM 715 N N . GLY A 1 94 ? 10.460 11.913 -20.563 1.00 67.19 94 GLY A N 1
ATOM 716 C CA . GLY A 1 94 ? 10.644 13.358 -20.757 1.00 67.19 94 GLY A CA 1
ATOM 717 C C . GLY A 1 94 ? 11.605 14.018 -19.753 1.00 67.19 94 GLY A C 1
ATOM 718 O O . GLY A 1 94 ? 11.427 15.187 -19.431 1.00 67.19 94 GLY A O 1
ATOM 719 N N . LYS A 1 95 ? 12.605 13.276 -19.244 1.00 71.12 95 LYS A N 1
ATOM 720 C CA . LYS A 1 95 ? 13.525 13.657 -18.143 1.00 71.12 95 LYS A CA 1
ATOM 721 C C . LYS A 1 95 ? 12.885 13.760 -16.749 1.00 71.12 95 LYS A C 1
ATOM 723 O O . LYS A 1 95 ? 13.577 14.108 -15.797 1.00 71.12 95 LYS A O 1
ATOM 728 N N . LEU A 1 96 ? 11.606 13.421 -16.608 1.00 72.12 96 LEU A N 1
ATOM 729 C CA . LEU A 1 96 ? 10.914 13.358 -15.324 1.00 72.12 96 LEU A CA 1
ATOM 730 C C . LEU A 1 96 ? 10.890 11.919 -14.805 1.00 72.12 96 LEU A C 1
ATOM 732 O O . LEU A 1 96 ? 10.667 10.969 -15.561 1.00 72.12 96 LEU A O 1
ATOM 736 N N . ARG A 1 97 ? 11.130 11.759 -13.503 1.00 75.12 97 ARG A N 1
ATOM 737 C CA . ARG A 1 97 ? 11.023 10.468 -12.817 1.00 75.12 97 ARG A CA 1
ATOM 738 C C . ARG A 1 97 ? 9.553 10.118 -12.595 1.00 75.12 97 ARG A C 1
ATOM 740 O O . ARG A 1 97 ? 8.727 10.999 -12.387 1.00 75.12 97 ARG A O 1
ATOM 747 N N . ARG A 1 98 ? 9.239 8.821 -12.592 1.00 77.25 98 ARG A N 1
ATOM 748 C CA . ARG A 1 98 ? 7.954 8.295 -12.103 1.00 77.25 98 ARG A CA 1
ATOM 749 C C . ARG A 1 98 ? 8.070 7.952 -10.620 1.00 77.25 98 ARG A C 1
ATOM 751 O O . ARG A 1 98 ? 8.120 6.788 -10.230 1.00 77.25 98 ARG A O 1
ATOM 758 N N . ASP A 1 99 ? 8.193 8.985 -9.802 1.00 83.12 99 ASP A N 1
ATOM 759 C CA . ASP A 1 99 ? 8.341 8.895 -8.349 1.00 83.12 99 ASP A CA 1
ATOM 760 C C . ASP A 1 99 ? 7.020 9.082 -7.592 1.00 83.12 99 ASP A C 1
ATOM 762 O O . ASP A 1 99 ? 7.023 9.086 -6.368 1.00 83.12 99 ASP A O 1
ATOM 766 N N . LEU A 1 100 ? 5.886 9.163 -8.287 1.00 88.44 100 LEU A N 1
ATOM 767 C CA . LEU A 1 100 ? 4.565 9.243 -7.669 1.00 88.44 100 LEU A CA 1
ATOM 768 C C . LEU A 1 100 ? 3.784 7.938 -7.841 1.00 88.44 100 LEU A C 1
ATOM 770 O O . LEU A 1 100 ? 3.673 7.407 -8.947 1.00 88.44 100 LEU A O 1
ATOM 774 N N . GLU A 1 101 ? 3.188 7.468 -6.750 1.00 91.81 101 GLU A N 1
ATOM 775 C CA . GLU A 1 101 ? 2.153 6.431 -6.743 1.00 91.81 101 GLU A CA 1
ATOM 776 C C . GLU A 1 101 ? 0.846 7.006 -6.208 1.00 91.81 101 GLU A C 1
ATOM 778 O O . GLU A 1 101 ? 0.845 7.790 -5.260 1.00 91.81 101 GLU A O 1
ATOM 783 N N . GLY A 1 102 ? -0.272 6.618 -6.816 1.00 95.44 102 GLY A N 1
ATOM 784 C CA . GLY A 1 102 ? -1.601 6.969 -6.335 1.00 95.44 102 GLY A CA 1
ATOM 785 C C . GLY A 1 102 ? -2.007 6.101 -5.147 1.00 95.44 102 GLY A C 1
ATOM 786 O O . GLY A 1 102 ? -1.650 4.928 -5.065 1.00 95.44 102 GLY A O 1
ATOM 787 N N . ILE A 1 103 ? -2.787 6.682 -4.241 1.00 95.81 103 ILE A N 1
ATOM 788 C CA . ILE A 1 103 ? -3.434 6.004 -3.118 1.00 95.81 103 ILE A CA 1
ATOM 789 C C . ILE A 1 103 ? -4.916 6.374 -3.156 1.00 95.81 103 ILE A C 1
ATOM 791 O O . ILE A 1 103 ? -5.279 7.543 -3.029 1.00 95.81 103 ILE A O 1
ATOM 795 N N . TRP A 1 104 ? -5.782 5.382 -3.312 1.00 95.75 104 TRP A N 1
ATOM 796 C CA . TRP A 1 104 ? -7.218 5.569 -3.488 1.00 95.75 104 TRP A CA 1
ATOM 797 C C . TRP A 1 104 ? -7.990 5.072 -2.270 1.00 95.75 104 TRP A C 1
ATOM 799 O O . TRP A 1 104 ? -7.822 3.933 -1.835 1.00 95.75 104 TRP A O 1
ATOM 809 N N . PHE A 1 105 ? -8.870 5.918 -1.740 1.00 92.75 105 PHE A N 1
ATOM 810 C CA . PHE A 1 105 ? -9.701 5.610 -0.577 1.00 92.75 105 PHE A CA 1
ATOM 811 C C . PHE A 1 105 ? -11.104 5.185 -1.021 1.00 92.75 105 PHE A C 1
ATOM 813 O O . PHE A 1 105 ? -11.784 5.923 -1.738 1.00 92.75 105 PHE A O 1
ATOM 820 N N . LEU A 1 106 ? -11.549 4.012 -0.573 1.00 91.56 106 LEU A N 1
ATOM 821 C CA . LEU A 1 106 ? -12.844 3.393 -0.882 1.00 91.56 106 LEU A CA 1
ATOM 822 C C . LEU A 1 106 ? -13.789 3.417 0.320 1.00 91.56 106 LEU A C 1
ATOM 824 O O . LEU A 1 106 ? -13.340 3.495 1.460 1.00 91.56 106 LEU A O 1
ATOM 828 N N . GLY A 1 107 ? -15.087 3.242 0.075 1.00 86.88 107 GLY A N 1
ATOM 829 C CA . GLY A 1 107 ? -16.131 3.179 1.099 1.00 86.88 107 GLY A CA 1
ATOM 830 C C . GLY A 1 107 ? -16.897 4.491 1.264 1.00 86.88 107 GLY A C 1
ATOM 831 O O . GLY A 1 107 ? -16.790 5.397 0.438 1.00 86.88 107 GLY A O 1
ATOM 832 N N . SER A 1 108 ? -17.709 4.610 2.315 1.00 75.12 108 SER A N 1
ATOM 833 C CA . SER A 1 108 ? -18.422 5.856 2.630 1.00 75.12 108 SER A CA 1
ATOM 834 C C . SER A 1 108 ? -18.067 6.396 4.015 1.00 75.12 108 SER A C 1
ATOM 836 O O . SER A 1 108 ? -17.555 5.679 4.875 1.00 75.12 108 SER A O 1
ATOM 838 N N . ARG A 1 109 ? -18.397 7.672 4.270 1.00 64.31 109 ARG A N 1
ATOM 839 C CA . ARG A 1 109 ? -18.303 8.249 5.622 1.00 64.31 109 ARG A CA 1
ATOM 840 C C . ARG A 1 109 ? -19.111 7.445 6.650 1.00 64.31 109 ARG A C 1
ATOM 842 O O . ARG A 1 109 ? -18.725 7.411 7.807 1.00 64.31 109 ARG A O 1
ATOM 849 N N . ARG A 1 110 ? -20.209 6.794 6.261 1.00 66.31 110 ARG A N 1
ATOM 850 C CA . ARG A 1 110 ? -21.050 6.020 7.190 1.00 66.31 110 ARG A CA 1
ATOM 851 C C . ARG A 1 110 ? -20.494 4.627 7.489 1.00 66.31 110 ARG A C 1
ATOM 853 O O . ARG A 1 110 ? -20.839 4.063 8.516 1.00 66.31 110 ARG A O 1
ATOM 860 N N . ASP A 1 111 ? -19.601 4.119 6.644 1.00 63.69 111 ASP A N 1
ATOM 861 C CA . ASP A 1 111 ? -19.137 2.726 6.688 1.00 63.69 111 ASP A CA 1
ATOM 862 C C . ASP A 1 111 ? -17.778 2.562 7.372 1.00 63.69 111 ASP A C 1
ATOM 864 O O . ASP A 1 111 ? -17.125 1.528 7.240 1.00 63.69 111 ASP A O 1
ATOM 868 N N . GLY A 1 112 ? -17.311 3.592 8.079 1.00 59.50 112 GLY A N 1
ATOM 869 C CA . GLY A 1 112 ? -16.034 3.510 8.766 1.00 59.50 112 GLY A CA 1
ATOM 870 C C . GL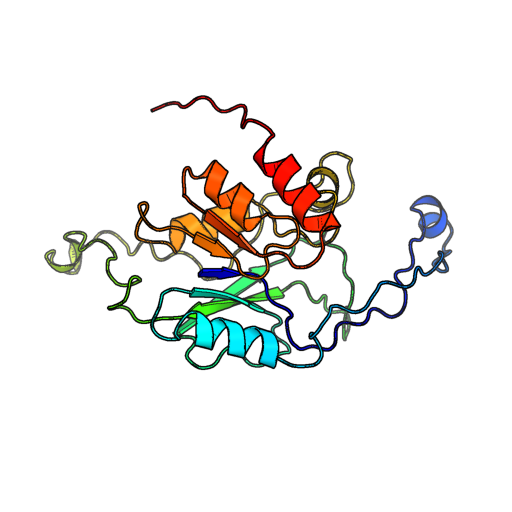Y A 1 112 ? -15.287 4.807 8.906 1.00 59.50 112 GLY A C 1
ATOM 871 O O . GLY A 1 112 ? -14.870 5.157 9.997 1.00 59.50 112 GLY A O 1
ATOM 872 N N . TRP A 1 113 ? -15.147 5.539 7.803 1.00 65.12 113 TRP A N 1
ATOM 873 C CA . TRP A 1 113 ? -14.310 6.740 7.735 1.00 65.12 113 TRP A CA 1
ATOM 874 C C . TRP A 1 113 ? -14.841 7.924 8.552 1.00 65.12 113 TRP A C 1
ATOM 876 O O . TRP A 1 113 ? -14.110 8.874 8.815 1.00 65.12 113 TRP A O 1
ATOM 886 N N . GLY A 1 114 ? -16.133 7.909 8.891 1.00 49.16 114 GLY A N 1
ATOM 887 C CA . GLY A 1 114 ? -16.852 9.022 9.512 1.00 49.16 114 GLY A CA 1
ATOM 888 C C . GLY A 1 114 ? -17.144 8.868 10.998 1.00 49.16 114 GLY A C 1
ATOM 889 O O . GLY A 1 114 ? -17.710 9.799 11.561 1.00 49.16 114 GLY A O 1
ATOM 890 N N . GLU A 1 115 ? -16.670 7.810 11.659 1.00 50.75 115 GLU A N 1
ATOM 891 C CA . GLU A 1 115 ? -16.257 7.956 13.059 1.00 50.75 115 GLU A CA 1
ATOM 892 C C . GLU A 1 115 ? -14.839 8.544 13.093 1.00 50.75 115 GLU A C 1
ATOM 894 O O . GLU A 1 115 ? -13.944 8.080 13.793 1.00 50.75 115 GLU A O 1
ATOM 899 N N . GLN A 1 116 ? -14.635 9.677 12.405 1.00 48.41 116 GLN A N 1
ATOM 900 C CA . GLN A 1 116 ? -13.926 10.719 13.126 1.00 48.41 116 GLN A CA 1
ATOM 9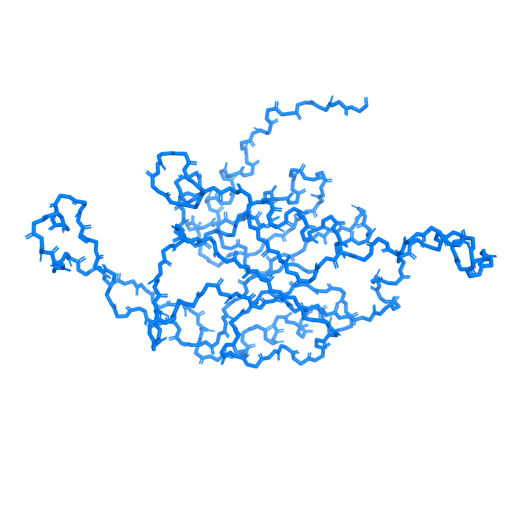01 C C . GLN A 1 116 ? -14.73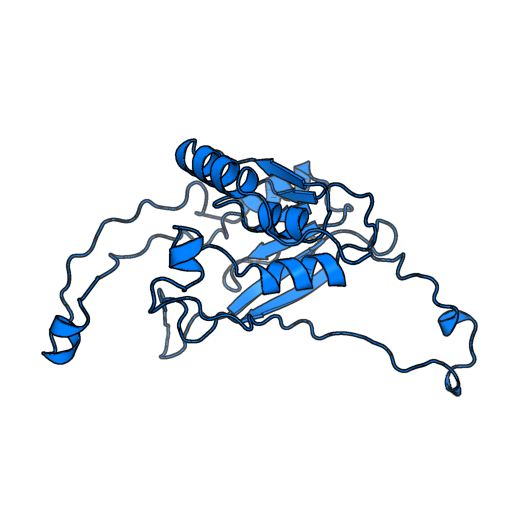3 10.861 14.398 1.00 48.41 116 GLN A C 1
ATOM 903 O O . GLN A 1 116 ? -15.915 11.211 14.326 1.00 48.41 116 GLN A O 1
ATOM 908 N N . VAL A 1 117 ? -14.117 10.482 15.521 1.00 44.28 117 VAL A N 1
ATOM 909 C CA . VAL A 1 117 ? -14.543 10.847 16.866 1.00 44.28 117 VAL A CA 1
ATOM 910 C C . VAL A 1 117 ? -15.336 12.129 16.696 1.00 44.28 117 VAL A C 1
ATOM 912 O O . VAL A 1 117 ? -14.800 13.092 16.126 1.00 44.28 117 VAL A O 1
ATOM 915 N N . LYS A 1 118 ? -16.617 12.142 17.087 1.00 45.38 118 LYS A N 1
ATOM 916 C CA . LYS A 1 118 ? -17.299 13.402 17.377 1.00 45.38 118 LYS A CA 1
ATOM 917 C C . LYS A 1 118 ? -16.497 14.033 18.513 1.00 45.38 118 LYS A C 1
ATOM 919 O O . LYS A 1 118 ? -16.915 14.049 19.661 1.00 45.38 118 LYS A O 1
ATOM 924 N N . SER A 1 119 ? -15.286 14.488 18.206 1.00 45.91 119 SER A N 1
ATOM 925 C CA . SER A 1 119 ? -14.543 15.432 18.981 1.00 45.91 119 SER A CA 1
ATOM 926 C C . SER A 1 119 ? -15.566 16.533 19.138 1.00 45.91 119 SER A C 1
ATOM 928 O O . SER A 1 119 ? -16.202 16.942 18.158 1.00 45.91 119 SER A O 1
ATOM 930 N N . GLY A 1 120 ? -15.819 16.948 20.372 1.00 45.75 120 GLY A N 1
ATOM 931 C CA . GLY A 1 120 ? -16.823 17.960 20.696 1.00 45.75 120 GLY A CA 1
ATOM 932 C C . GLY A 1 120 ? -16.686 19.262 19.891 1.00 45.75 120 GLY A C 1
ATOM 933 O O . GLY A 1 120 ? -17.516 20.139 20.027 1.00 45.75 120 GLY A O 1
ATOM 934 N N . ARG A 1 121 ? -15.708 19.381 18.986 1.00 49.19 121 ARG A N 1
ATOM 935 C CA . ARG A 1 121 ? -15.580 20.351 17.897 1.00 49.19 121 ARG A CA 1
ATOM 936 C C . ARG A 1 121 ? -16.893 20.670 17.174 1.00 49.19 121 ARG A C 1
ATOM 938 O O . ARG A 1 121 ? -17.127 21.832 16.882 1.00 49.19 121 ARG A O 1
ATOM 945 N N . GLY A 1 122 ? -17.753 19.686 16.894 1.00 49.97 122 GLY A N 1
ATOM 946 C CA . GLY A 1 122 ? -19.075 19.941 16.291 1.00 49.97 122 GLY A CA 1
ATOM 947 C C . GLY A 1 122 ? -20.072 20.640 17.230 1.00 49.97 122 GLY A C 1
ATOM 948 O O . GLY A 1 122 ? -20.981 21.309 16.750 1.00 49.97 122 GLY A O 1
ATOM 949 N N . LEU A 1 123 ? -19.869 20.503 18.544 1.00 54.59 123 LEU A N 1
ATOM 950 C CA . LEU A 1 123 ? -20.655 21.114 19.622 1.00 54.59 123 LEU A CA 1
ATOM 951 C C . LEU A 1 123 ? -20.092 22.479 20.062 1.00 54.59 123 LEU A C 1
ATOM 953 O O . LEU A 1 123 ? -20.811 23.247 20.690 1.00 54.59 123 LEU A O 1
ATOM 957 N N . LEU A 1 124 ? -18.834 22.793 19.726 1.00 54.25 124 LEU A N 1
ATOM 958 C CA . LEU A 1 124 ? -18.206 24.082 20.025 1.00 54.25 124 LEU A CA 1
ATOM 959 C C . LEU A 1 124 ? -18.578 25.156 18.978 1.00 54.25 124 LEU A C 1
ATOM 961 O O . LEU A 1 124 ? -18.626 24.848 17.770 1.00 54.25 124 LEU A O 1
ATOM 965 N N . PRO A 1 125 ? -18.775 26.419 19.408 1.00 64.81 125 PRO A N 1
ATOM 966 C CA . PRO A 1 125 ? -18.830 27.589 18.533 1.00 64.81 125 PRO A CA 1
ATOM 967 C C . PRO A 1 125 ? -17.639 27.634 17.568 1.00 64.81 125 PRO A C 1
ATOM 969 O O . PRO A 1 125 ? -16.533 27.217 17.905 1.00 64.81 125 PRO A O 1
ATOM 972 N N . GLN A 1 126 ? -17.844 28.109 16.336 1.00 58.72 126 GLN A N 1
ATOM 973 C CA . GLN A 1 126 ? -16.844 27.990 15.262 1.00 58.72 126 GLN A CA 1
ATOM 974 C C . GLN A 1 126 ? -15.498 28.670 15.577 1.00 58.72 126 GLN A C 1
ATOM 976 O O . GLN A 1 126 ? -14.460 28.185 15.133 1.00 58.72 126 GLN A O 1
ATOM 981 N N . ASN A 1 127 ? -15.521 29.738 16.373 1.00 68.25 127 ASN A N 1
ATOM 982 C CA . ASN A 1 127 ? -14.370 30.483 16.894 1.00 68.25 127 ASN A CA 1
ATOM 983 C C . ASN A 1 127 ? -13.605 29.762 18.022 1.00 68.25 127 ASN A C 1
ATOM 985 O O . ASN A 1 127 ? -12.476 30.134 18.314 1.00 68.25 127 ASN A O 1
ATOM 989 N N . GLU A 1 128 ? -14.198 28.742 18.642 1.00 60.72 128 GLU A N 1
ATOM 990 C CA . GLU A 1 128 ? -13.624 27.979 19.762 1.00 60.72 128 GLU A CA 1
ATOM 991 C C . GLU A 1 128 ? -13.151 26.583 19.337 1.00 60.72 128 GLU A C 1
ATOM 993 O O . GLU A 1 128 ? -12.603 25.813 20.127 1.00 60.72 128 GLU A O 1
ATOM 998 N N . ARG A 1 129 ? -13.351 26.228 18.065 1.00 60.12 129 ARG A N 1
ATOM 999 C CA . ARG A 1 129 ? -12.887 24.953 17.524 1.00 60.12 129 ARG A CA 1
ATOM 1000 C C . ARG A 1 129 ? -11.358 24.994 17.413 1.00 60.12 129 ARG A C 1
ATOM 1002 O O . ARG A 1 129 ? -10.850 25.847 16.685 1.00 60.12 129 ARG A O 1
ATOM 1009 N N . PRO A 1 130 ? -10.613 24.043 18.013 1.00 55.09 130 PRO A N 1
ATOM 1010 C CA . PRO A 1 130 ? -9.173 23.929 17.762 1.00 55.09 130 PRO A CA 1
ATOM 1011 C C . PRO A 1 130 ? -8.927 23.766 16.255 1.00 55.09 130 PRO A C 1
ATOM 1013 O O . PRO A 1 130 ? -9.824 23.240 15.593 1.00 55.09 130 PRO A O 1
ATOM 1016 N N . PRO A 1 131 ? -7.778 24.172 15.682 1.00 53.88 131 PRO A N 1
ATOM 1017 C CA . PRO A 1 131 ? -7.501 24.058 14.248 1.00 53.88 131 PRO A CA 1
ATOM 1018 C C . PRO A 1 131 ? -7.795 22.657 13.708 1.00 53.88 131 PRO A C 1
ATOM 1020 O O . PRO A 1 131 ? -7.651 21.657 14.412 1.00 53.88 131 PRO A O 1
ATOM 1023 N N . SER A 1 132 ? -8.253 22.560 12.459 1.00 52.75 132 SER A N 1
ATOM 1024 C CA . SER A 1 132 ? -8.479 21.250 11.855 1.00 52.75 132 SER A CA 1
ATOM 1025 C C . SER A 1 132 ? -7.124 20.581 11.698 1.00 52.75 132 SER A C 1
ATOM 1027 O O . SER A 1 132 ? -6.309 21.062 10.918 1.00 52.75 132 SER A O 1
ATOM 1029 N N . VAL A 1 133 ? -6.896 19.468 12.396 1.00 53.78 133 VAL A N 1
ATOM 1030 C CA . VAL A 1 133 ? -5.691 18.635 12.239 1.00 53.78 133 VAL A CA 1
ATOM 1031 C C . VAL A 1 133 ? -5.789 17.818 10.939 1.00 53.78 133 VAL A C 1
ATOM 1033 O O . VAL A 1 133 ? -5.552 16.615 10.919 1.00 53.78 133 VAL A O 1
ATOM 1036 N N . MET A 1 134 ? -6.240 18.448 9.848 1.00 54.97 134 MET A N 1
ATOM 1037 C CA . MET A 1 134 ? -6.253 17.814 8.536 1.00 54.97 134 MET A CA 1
ATOM 1038 C C . MET A 1 134 ? -4.807 17.674 8.085 1.00 54.97 134 MET A C 1
ATOM 1040 O O . MET A 1 134 ? -4.083 18.663 7.971 1.00 54.97 134 MET A O 1
ATOM 1044 N N . ARG A 1 135 ? -4.389 16.427 7.892 1.00 67.81 135 ARG A N 1
ATOM 1045 C CA . ARG A 1 135 ? -3.056 16.091 7.409 1.00 67.81 135 ARG A CA 1
ATOM 1046 C C . ARG A 1 135 ? -3.020 16.128 5.886 1.00 67.81 135 ARG A C 1
ATOM 1048 O O . ARG A 1 135 ? -4.057 16.145 5.220 1.00 67.81 135 ARG A O 1
ATOM 1055 N N . SER A 1 136 ? -1.809 16.199 5.347 1.00 79.94 136 SER A N 1
ATOM 1056 C CA . SER A 1 136 ? -1.583 16.223 3.905 1.00 79.94 136 SER A CA 1
ATOM 1057 C C . SER A 1 136 ? -2.066 14.925 3.253 1.00 79.94 136 SER A C 1
ATOM 1059 O O . SER A 1 136 ? -1.946 13.854 3.833 1.00 79.94 136 SER A O 1
ATOM 1061 N N . SER A 1 137 ? -2.551 15.005 2.012 1.00 86.69 137 SER A N 1
ATOM 1062 C CA . SER A 1 137 ? -2.774 13.827 1.150 1.00 86.69 137 SER A CA 1
ATOM 1063 C C . SER A 1 137 ? -1.511 13.442 0.366 1.00 86.69 137 SER A C 1
ATOM 1065 O O . SER A 1 137 ? -1.588 12.825 -0.694 1.00 86.69 137 SER A O 1
ATOM 1067 N N . VAL A 1 138 ? -0.344 13.849 0.862 1.00 89.12 138 VAL A N 1
ATOM 1068 C CA . VAL A 1 138 ? 0.971 13.554 0.294 1.00 89.12 138 VAL A CA 1
ATOM 1069 C C . VAL A 1 138 ? 1.774 12.832 1.361 1.00 89.12 138 VAL A C 1
ATOM 1071 O O . VAL A 1 138 ? 2.088 13.410 2.401 1.00 89.12 138 VAL A O 1
ATOM 1074 N N . PHE A 1 139 ? 2.110 11.581 1.080 1.00 86.50 139 PHE A N 1
ATOM 1075 C CA . PHE A 1 139 ? 2.933 10.736 1.926 1.00 86.50 139 PHE A CA 1
ATOM 1076 C C . PHE A 1 139 ? 4.334 10.652 1.334 1.00 86.50 139 PHE A C 1
ATOM 1078 O O . PHE A 1 139 ? 4.501 10.463 0.131 1.00 86.50 139 PHE A O 1
ATOM 1085 N N . ALA A 1 140 ? 5.349 10.770 2.175 1.00 85.69 140 ALA A N 1
ATOM 1086 C CA . ALA A 1 140 ? 6.740 10.594 1.791 1.00 85.69 140 ALA A CA 1
ATOM 1087 C C . ALA A 1 140 ? 7.452 9.860 2.923 1.00 85.69 140 ALA A C 1
ATOM 1089 O O . ALA A 1 140 ? 7.164 10.101 4.096 1.00 85.69 140 ALA A O 1
ATOM 1090 N N . THR A 1 141 ? 8.367 8.960 2.574 1.00 79.06 141 THR A N 1
ATOM 1091 C CA . THR A 1 141 ? 9.155 8.257 3.588 1.00 79.06 141 THR A CA 1
ATOM 1092 C C . THR A 1 141 ? 10.232 9.173 4.157 1.00 79.06 141 THR A C 1
ATOM 1094 O O . THR A 1 141 ? 10.792 10.022 3.460 1.00 79.06 141 THR A O 1
ATOM 1097 N N . ARG A 1 142 ? 10.525 8.981 5.438 1.00 75.50 142 ARG A N 1
ATOM 1098 C CA . ARG A 1 142 ? 11.657 9.567 6.156 1.00 75.50 142 ARG A CA 1
ATOM 1099 C C . ARG A 1 142 ? 12.883 8.644 6.105 1.00 75.50 142 ARG A C 1
ATOM 1101 O O . ARG A 1 142 ? 13.958 9.042 6.546 1.00 75.50 142 ARG A O 1
ATOM 1108 N N . GLU A 1 143 ? 12.739 7.426 5.574 1.00 65.56 143 GLU A N 1
ATOM 1109 C CA . GLU A 1 143 ? 13.801 6.424 5.452 1.00 65.56 143 GLU A CA 1
ATOM 1110 C C . GLU A 1 143 ? 14.518 6.472 4.085 1.00 65.56 143 GLU A C 1
ATOM 1112 O O . GLU A 1 143 ? 13.953 6.882 3.073 1.00 65.56 143 GLU A O 1
ATOM 1117 N N . ARG A 1 144 ? 15.775 6.000 4.036 1.00 54.81 144 ARG A N 1
ATOM 1118 C CA . ARG A 1 144 ? 16.505 5.745 2.775 1.00 54.81 144 ARG A CA 1
ATOM 1119 C C . ARG A 1 144 ? 16.123 4.382 2.185 1.00 54.81 144 ARG A C 1
ATOM 1121 O O . ARG A 1 144 ? 16.136 3.371 2.894 1.00 54.81 144 ARG A O 1
ATOM 1128 N N . LEU A 1 145 ? 15.845 4.330 0.882 1.00 53.97 145 LEU A N 1
ATOM 1129 C CA . LEU A 1 145 ? 15.362 3.132 0.184 1.00 53.97 145 LEU A CA 1
ATOM 1130 C C . LEU A 1 145 ? 16.488 2.258 -0.404 1.00 53.97 145 LEU A C 1
ATOM 1132 O O . LEU A 1 145 ? 16.369 1.031 -0.347 1.00 53.97 145 LEU A O 1
ATOM 1136 N N . ALA A 1 146 ? 17.597 2.836 -0.889 1.00 50.50 146 ALA A N 1
ATOM 1137 C CA . ALA A 1 146 ? 18.718 2.089 -1.488 1.00 50.50 146 ALA A CA 1
ATOM 1138 C C . ALA A 1 146 ? 20.112 2.634 -1.099 1.00 50.50 146 ALA A C 1
ATOM 1140 O O . ALA A 1 146 ? 20.253 3.770 -0.658 1.00 50.50 146 ALA A O 1
ATOM 1141 N N . GLY A 1 147 ? 21.165 1.819 -1.287 1.00 37.69 147 GLY A N 1
ATOM 1142 C CA . GLY A 1 147 ? 22.570 2.268 -1.232 1.00 37.69 147 GLY A CA 1
ATOM 1143 C C . GLY A 1 147 ? 23.415 1.823 -0.028 1.00 37.69 147 GLY A C 1
ATOM 1144 O O . GLY A 1 147 ? 24.615 2.076 -0.026 1.00 37.69 147 GLY A O 1
ATOM 1145 N N . THR A 1 148 ? 22.853 1.126 0.966 1.00 36.72 148 THR A N 1
ATOM 1146 C CA . THR A 1 148 ? 23.613 0.486 2.063 1.00 36.72 148 THR A CA 1
ATOM 1147 C C . THR A 1 148 ? 22.944 -0.826 2.499 1.00 36.72 148 THR A C 1
ATOM 1149 O O . THR A 1 148 ? 21.766 -1.051 2.215 1.00 36.72 148 THR A O 1
ATOM 1152 N N . SER A 1 149 ? 23.654 -1.687 3.241 1.00 39.75 149 SER A N 1
ATOM 1153 C CA . SER A 1 149 ? 23.096 -2.886 3.909 1.00 39.75 149 SER A CA 1
ATOM 1154 C C . SER A 1 149 ? 21.979 -2.570 4.922 1.00 39.75 149 SER A C 1
ATOM 1156 O O . SER A 1 149 ? 21.309 -3.477 5.411 1.00 39.75 149 SER A O 1
ATOM 1158 N N . ALA A 1 150 ? 21.741 -1.283 5.192 1.00 39.56 150 ALA A N 1
ATOM 1159 C CA . ALA A 1 150 ? 20.669 -0.743 6.017 1.00 39.56 150 ALA A CA 1
ATOM 1160 C C . ALA A 1 150 ? 19.560 -0.035 5.200 1.00 39.56 150 ALA A C 1
ATOM 1162 O O . ALA A 1 150 ? 18.798 0.743 5.768 1.00 39.56 150 ALA A O 1
ATOM 1163 N N . GLY A 1 151 ? 19.447 -0.252 3.885 1.00 40.53 151 GLY A N 1
ATOM 1164 C CA . GLY A 1 151 ? 18.318 0.251 3.083 1.00 40.53 151 GLY A CA 1
ATOM 1165 C C . GLY A 1 151 ? 17.049 -0.597 3.253 1.00 40.53 151 GLY A C 1
ATOM 1166 O O . GLY A 1 151 ? 17.144 -1.801 3.498 1.00 40.53 151 GLY A O 1
ATOM 1167 N N . VAL A 1 152 ? 15.858 -0.007 3.093 1.00 45.41 152 VAL A N 1
ATOM 1168 C CA . VAL A 1 152 ? 14.562 -0.724 3.180 1.00 45.41 152 VAL A CA 1
ATOM 1169 C C . VAL A 1 152 ? 14.507 -1.918 2.220 1.00 45.41 152 VAL A C 1
ATOM 1171 O O . VAL A 1 152 ? 14.109 -3.005 2.632 1.00 45.41 152 VAL A O 1
ATOM 1174 N N . ALA A 1 153 ? 15.016 -1.774 0.992 1.00 43.75 153 ALA A N 1
ATOM 1175 C CA . ALA A 1 153 ? 15.105 -2.879 0.032 1.00 43.75 153 ALA A CA 1
ATOM 1176 C C . ALA A 1 153 ? 16.057 -4.008 0.489 1.00 43.75 153 ALA A C 1
ATOM 1178 O O . ALA A 1 153 ? 15.806 -5.182 0.218 1.00 43.75 153 ALA A O 1
ATOM 1179 N N . ALA A 1 154 ? 17.127 -3.671 1.224 1.00 44.62 154 ALA A N 1
ATOM 1180 C CA . ALA A 1 154 ? 18.077 -4.639 1.780 1.00 44.62 154 ALA A CA 1
ATOM 1181 C C . ALA A 1 154 ? 17.521 -5.348 3.031 1.00 44.62 154 ALA A C 1
ATOM 1183 O O . ALA A 1 154 ? 17.706 -6.555 3.180 1.00 44.62 154 ALA A O 1
ATOM 1184 N N . ARG A 1 155 ? 16.783 -4.633 3.897 1.00 47.97 155 ARG A N 1
ATOM 1185 C CA . ARG A 1 155 ? 16.096 -5.211 5.069 1.00 47.97 155 ARG A CA 1
ATOM 1186 C C . ARG A 1 155 ? 14.906 -6.091 4.684 1.00 47.97 155 ARG A C 1
ATOM 1188 O O . ARG A 1 155 ? 14.709 -7.129 5.308 1.00 47.97 155 ARG A O 1
ATOM 1195 N N . ALA A 1 156 ? 14.143 -5.687 3.667 1.00 47.06 156 ALA A N 1
ATOM 1196 C CA . ALA A 1 156 ? 12.968 -6.406 3.174 1.00 47.06 156 ALA A CA 1
ATOM 1197 C C . ALA A 1 156 ? 13.303 -7.513 2.156 1.00 47.06 156 ALA A C 1
ATOM 1199 O O . ALA A 1 156 ? 12.399 -8.226 1.728 1.00 47.06 156 ALA A O 1
ATOM 1200 N N . LYS A 1 157 ? 14.577 -7.635 1.735 1.00 50.06 157 LYS A N 1
ATOM 1201 C CA . LYS A 1 157 ? 15.044 -8.513 0.641 1.00 50.06 157 LYS A CA 1
ATOM 1202 C C . LYS A 1 157 ? 14.212 -8.400 -0.651 1.00 50.06 157 LYS A C 1
ATOM 1204 O O . LYS A 1 157 ? 14.199 -9.328 -1.454 1.00 50.06 157 LYS A O 1
ATOM 1209 N N . HIS A 1 158 ? 13.539 -7.270 -0.871 1.00 45.09 158 HIS A N 1
ATOM 1210 C CA . HIS A 1 158 ? 12.670 -7.064 -2.023 1.00 45.09 158 HIS A CA 1
ATOM 1211 C C . HIS A 1 158 ? 12.843 -5.645 -2.583 1.00 45.09 158 HIS A C 1
ATOM 1213 O O . HIS A 1 158 ? 12.696 -4.679 -1.830 1.00 45.09 158 HIS A O 1
ATOM 1219 N N . PRO A 1 159 ? 13.135 -5.484 -3.888 1.00 43.41 159 PRO A N 1
ATOM 1220 C CA . PRO A 1 159 ? 13.407 -4.178 -4.491 1.00 43.41 159 PRO A CA 1
ATOM 1221 C C . PRO A 1 159 ? 12.196 -3.226 -4.531 1.00 43.41 159 PRO A C 1
ATOM 1223 O O . PRO A 1 159 ? 12.390 -2.032 -4.751 1.00 43.41 159 PRO A O 1
ATOM 1226 N N . HIS A 1 160 ? 10.973 -3.719 -4.284 1.00 53.75 160 HIS A N 1
ATOM 1227 C CA . HIS A 1 160 ? 9.725 -2.949 -4.430 1.00 53.75 160 HIS A CA 1
ATOM 1228 C C . HIS A 1 160 ? 8.856 -2.845 -3.162 1.00 53.75 160 HIS A C 1
ATOM 1230 O O . HIS A 1 160 ? 7.716 -2.402 -3.247 1.00 53.75 160 HIS A O 1
ATOM 1236 N N . ALA A 1 161 ? 9.351 -3.241 -1.983 1.00 61.47 161 ALA A N 1
ATOM 1237 C CA . ALA A 1 161 ? 8.565 -3.133 -0.748 1.00 61.47 161 ALA A CA 1
ATOM 1238 C C . ALA A 1 161 ? 8.280 -1.662 -0.382 1.00 61.47 161 ALA A C 1
ATOM 1240 O O . ALA A 1 161 ? 9.204 -0.842 -0.356 1.00 61.47 161 ALA A O 1
ATOM 1241 N N . LYS A 1 162 ? 7.022 -1.324 -0.055 1.00 75.94 162 LYS A N 1
ATOM 1242 C CA . LYS A 1 162 ? 6.681 0.016 0.454 1.00 75.94 162 LYS A CA 1
ATOM 1243 C C . LYS A 1 162 ? 7.405 0.282 1.786 1.00 75.94 162 LYS A C 1
ATOM 1245 O O . LYS A 1 162 ? 7.458 -0.626 2.625 1.00 75.94 162 LYS A O 1
ATOM 1250 N N . PRO A 1 163 ? 7.911 1.506 2.028 1.00 81.50 163 PRO A N 1
ATOM 1251 C CA . PRO A 1 163 ? 8.475 1.873 3.323 1.00 81.50 163 PRO A CA 1
ATOM 1252 C C . PRO A 1 163 ? 7.476 1.677 4.467 1.00 81.50 163 PRO A C 1
ATOM 1254 O O . PRO A 1 163 ? 6.290 1.996 4.340 1.00 81.50 163 PRO A O 1
ATOM 1257 N N . LEU A 1 164 ? 7.960 1.138 5.590 1.00 82.75 164 LEU A N 1
ATOM 1258 C CA . LEU A 1 164 ? 7.113 0.826 6.741 1.00 82.75 164 LEU A CA 1
ATOM 1259 C C . LEU A 1 164 ? 6.532 2.084 7.381 1.00 82.75 164 LEU A C 1
ATOM 1261 O O . LEU A 1 164 ? 5.387 2.047 7.813 1.00 82.75 164 LEU A O 1
ATOM 1265 N N . ASP A 1 165 ? 7.287 3.179 7.424 1.00 79.31 165 ASP A N 1
ATOM 1266 C CA . ASP A 1 165 ? 6.835 4.448 7.993 1.00 79.31 165 ASP A CA 1
ATOM 1267 C C . ASP A 1 165 ? 5.648 5.038 7.217 1.00 79.31 165 ASP A C 1
ATOM 1269 O O . ASP A 1 165 ? 4.663 5.444 7.823 1.00 79.31 165 ASP A O 1
ATOM 1273 N N . VAL A 1 166 ? 5.677 4.980 5.883 1.00 85.81 166 VAL A N 1
ATOM 1274 C CA . VAL A 1 166 ? 4.557 5.411 5.030 1.00 85.81 166 VAL A CA 1
ATOM 1275 C C . VAL A 1 166 ? 3.316 4.559 5.274 1.00 85.81 166 VAL A C 1
ATOM 1277 O O . VAL A 1 166 ? 2.221 5.096 5.415 1.00 85.81 166 VAL A O 1
ATOM 1280 N N . LEU A 1 167 ? 3.469 3.234 5.340 1.00 86.00 167 LEU A N 1
ATOM 1281 C CA . LEU A 1 167 ? 2.346 2.337 5.618 1.00 86.00 167 LEU A CA 1
ATOM 1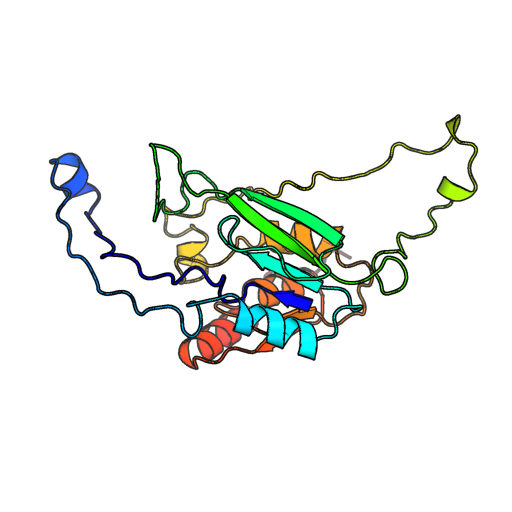282 C C . LEU A 1 167 ? 1.793 2.533 7.031 1.00 86.00 167 LEU A C 1
ATOM 1284 O O . LEU A 1 167 ? 0.581 2.472 7.220 1.00 86.00 167 LEU A O 1
ATOM 1288 N N . GLN A 1 168 ? 2.656 2.770 8.019 1.00 84.50 168 GLN A N 1
ATOM 1289 C CA . GLN A 1 168 ? 2.236 3.028 9.391 1.00 84.50 168 GLN A CA 1
ATOM 1290 C C . GLN A 1 168 ? 1.491 4.357 9.507 1.00 84.50 168 GLN A C 1
ATOM 1292 O O . GLN A 1 168 ? 0.400 4.364 10.072 1.00 84.50 168 GLN A O 1
ATOM 1297 N N . ASP A 1 169 ? 2.019 5.439 8.924 1.00 83.62 169 ASP A N 1
ATOM 1298 C CA . ASP A 1 169 ? 1.347 6.742 8.866 1.00 83.62 169 ASP A CA 1
ATOM 1299 C C . ASP A 1 169 ? -0.017 6.591 8.183 1.00 83.62 169 ASP A C 1
ATOM 1301 O O . ASP A 1 169 ? -1.041 6.983 8.738 1.00 83.62 169 ASP A O 1
ATOM 1305 N N . LEU A 1 170 ? -0.067 5.910 7.035 1.00 85.50 170 LEU A N 1
ATOM 13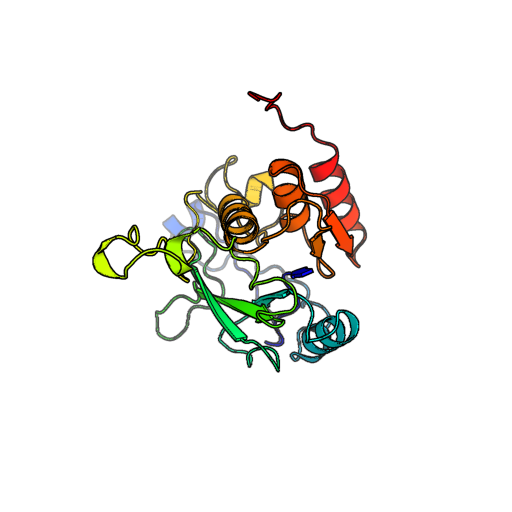06 C CA . LEU A 1 170 ? -1.310 5.643 6.320 1.00 85.50 170 LEU A CA 1
ATOM 1307 C C . LEU A 1 170 ? -2.310 4.868 7.189 1.00 85.50 170 LEU A C 1
ATOM 1309 O O . LEU A 1 170 ? -3.460 5.282 7.293 1.00 85.50 170 LEU A O 1
ATOM 1313 N N . ILE A 1 171 ? -1.899 3.787 7.859 1.00 84.75 171 ILE A N 1
ATOM 1314 C CA . ILE A 1 171 ? -2.779 2.996 8.736 1.00 84.75 171 ILE A CA 1
ATOM 1315 C C . ILE A 1 171 ? -3.260 3.825 9.934 1.00 84.75 171 ILE A C 1
ATOM 1317 O O . ILE A 1 171 ? -4.451 3.811 10.237 1.00 84.75 171 ILE A O 1
ATOM 1321 N N . VAL A 1 172 ? -2.368 4.540 10.620 1.00 79.25 172 VAL A N 1
ATOM 1322 C CA . VAL A 1 172 ? -2.702 5.334 11.814 1.00 79.25 172 VAL A CA 1
ATOM 1323 C C . VAL A 1 172 ? -3.645 6.478 11.468 1.00 79.25 172 VAL A C 1
ATOM 1325 O O . VAL A 1 172 ? -4.612 6.717 12.187 1.00 79.25 172 VAL A O 1
ATOM 1328 N N . GLU A 1 173 ? -3.379 7.179 10.371 1.00 72.62 173 GLU A N 1
ATOM 1329 C CA . GLU A 1 173 ? -4.142 8.362 9.975 1.00 72.62 173 GLU A CA 1
ATOM 1330 C C . GLU A 1 173 ? -5.484 8.008 9.338 1.00 72.62 173 GLU A C 1
ATOM 1332 O O . GLU A 1 173 ? -6.426 8.800 9.392 1.00 72.62 173 GLU A O 1
ATOM 1337 N N . SER A 1 174 ? -5.578 6.817 8.746 1.00 72.50 174 SER A N 1
ATOM 1338 C CA . SER A 1 174 ? -6.698 6.452 7.883 1.00 72.50 174 SER A CA 1
ATOM 1339 C C . SER A 1 174 ? -7.577 5.351 8.462 1.00 72.50 174 SER A C 1
ATOM 1341 O O . SER A 1 174 ? -8.741 5.274 8.100 1.00 72.50 174 SER A O 1
ATOM 1343 N N . VAL A 1 175 ? -7.088 4.482 9.349 1.00 75.81 175 VAL A N 1
ATOM 1344 C CA . VAL A 1 175 ? -7.879 3.351 9.864 1.00 75.81 175 VAL A CA 1
ATOM 1345 C C . VAL A 1 175 ? -8.465 3.711 11.234 1.00 75.81 175 VAL A C 1
ATOM 1347 O O . VAL A 1 175 ? -7.770 3.606 12.252 1.00 75.81 175 VAL A O 1
ATOM 1350 N N . PRO A 1 176 ? -9.756 4.089 11.295 1.00 66.62 176 PRO A N 1
ATOM 1351 C CA . PRO A 1 176 ? -10.324 4.769 12.457 1.00 66.62 176 PRO A CA 1
ATOM 1352 C C . PRO A 1 176 ? -10.526 3.834 13.649 1.00 66.62 176 PRO A C 1
ATOM 1354 O O . PRO A 1 176 ? -10.437 4.262 14.796 1.00 66.62 176 PRO A O 1
ATOM 1357 N N . ASN A 1 177 ? -10.764 2.546 13.397 1.00 76.50 177 ASN A N 1
ATOM 1358 C CA . ASN A 1 177 ? -11.048 1.578 14.446 1.00 76.50 177 ASN A CA 1
ATOM 1359 C C . ASN A 1 177 ? -9.878 0.602 14.642 1.00 76.50 177 ASN A C 1
ATOM 1361 O O . ASN A 1 177 ? -9.555 -0.204 13.768 1.00 76.50 177 ASN A O 1
ATOM 1365 N N . ALA A 1 178 ? -9.267 0.654 15.827 1.00 76.25 178 ALA A N 1
ATOM 1366 C CA . ALA A 1 178 ? -8.157 -0.214 16.219 1.00 76.25 178 ALA A CA 1
ATOM 1367 C C . ALA A 1 178 ? -8.510 -1.688 16.395 1.00 76.25 178 ALA A C 1
ATOM 1369 O O . ALA A 1 178 ? -7.635 -2.536 16.236 1.00 76.25 178 ALA A O 1
ATOM 1370 N N . ALA A 1 179 ? -9.780 -2.005 16.638 1.00 80.62 179 ALA A N 1
ATOM 1371 C CA . ALA A 1 179 ? -10.241 -3.380 16.754 1.00 80.62 179 ALA A CA 1
ATOM 1372 C C . ALA A 1 179 ? -10.391 -4.078 15.393 1.00 80.62 179 ALA A C 1
ATOM 1374 O O . ALA A 1 179 ? -10.552 -5.301 15.348 1.00 80.62 179 ALA A O 1
ATOM 1375 N N . TRP A 1 180 ? -10.360 -3.340 14.281 1.00 86.69 180 TRP A N 1
ATOM 1376 C CA . TRP A 1 180 ? -10.511 -3.933 12.957 1.00 86.69 180 TRP A CA 1
ATOM 1377 C C . TRP A 1 180 ? -9.324 -4.801 12.561 1.00 86.69 180 TRP A C 1
ATOM 1379 O O . TRP A 1 180 ? -8.186 -4.583 12.972 1.00 86.69 180 TRP A O 1
ATOM 1389 N N . VAL A 1 181 ? -9.621 -5.789 11.720 1.00 91.88 181 VAL A N 1
ATOM 1390 C CA . VAL A 1 181 ? -8.612 -6.619 11.069 1.00 91.88 181 VAL A CA 1
ATOM 1391 C C . VAL A 1 181 ? -8.299 -6.001 9.711 1.00 91.88 181 VAL A C 1
ATOM 1393 O O . VAL A 1 181 ? -9.196 -5.792 8.890 1.00 91.88 181 VAL A O 1
ATOM 1396 N N . LEU A 1 182 ? -7.027 -5.692 9.482 1.00 93.25 182 LEU A N 1
ATOM 1397 C CA . LEU A 1 182 ? -6.535 -5.269 8.178 1.00 93.25 182 LEU A CA 1
ATOM 1398 C C . LEU A 1 182 ? -6.473 -6.474 7.242 1.00 93.25 182 LEU A C 1
ATOM 1400 O O . LEU A 1 182 ? -6.074 -7.559 7.642 1.00 93.25 182 LEU A O 1
ATOM 1404 N N . ALA A 1 183 ? -6.885 -6.274 5.999 1.00 95.50 183 ALA A N 1
ATOM 1405 C CA . ALA A 1 183 ? -6.836 -7.294 4.964 1.00 95.50 183 ALA A CA 1
ATOM 1406 C C . ALA A 1 183 ? -5.996 -6.760 3.807 1.00 95.50 183 ALA A C 1
ATOM 1408 O O . ALA A 1 183 ? -6.277 -5.644 3.350 1.00 95.50 183 ALA A O 1
ATOM 1409 N N . ASP A 1 184 ? -5.016 -7.546 3.369 1.00 96.44 184 ASP A N 1
ATOM 1410 C CA . ASP A 1 184 ? -4.183 -7.280 2.196 1.00 96.44 184 ASP A CA 1
ATOM 1411 C C . ASP A 1 184 ? -4.221 -8.480 1.228 1.00 96.44 184 ASP A C 1
ATOM 1413 O O . ASP A 1 184 ? -3.523 -9.471 1.446 1.00 96.44 184 ASP A 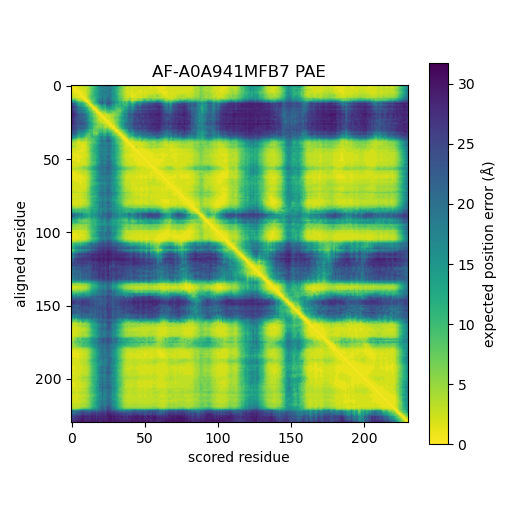O 1
ATOM 1417 N N . PRO A 1 185 ? -5.070 -8.442 0.186 1.00 96.50 185 PRO A N 1
ATOM 1418 C CA . PRO A 1 185 ? -5.180 -9.526 -0.794 1.00 96.50 185 PRO A CA 1
ATOM 1419 C C . PRO A 1 185 ? -3.958 -9.702 -1.707 1.00 96.50 185 PRO A C 1
ATOM 1421 O O . PRO A 1 185 ? -3.890 -10.699 -2.419 1.00 96.50 185 PRO A O 1
ATOM 1424 N N . PHE A 1 186 ? -3.033 -8.738 -1.701 1.00 94.94 186 PHE A N 1
ATOM 1425 C CA . PHE A 1 186 ? -1.813 -8.722 -2.506 1.00 94.94 186 PHE A CA 1
ATOM 1426 C C . PHE A 1 186 ? -0.625 -8.433 -1.587 1.00 94.94 186 PHE A C 1
ATOM 1428 O O . PHE A 1 186 ? 0.009 -7.381 -1.660 1.00 94.94 186 PHE A O 1
ATOM 1435 N N . ALA A 1 187 ? -0.375 -9.345 -0.645 1.00 92.38 187 ALA A N 1
ATOM 1436 C CA . ALA A 1 187 ? 0.527 -9.079 0.469 1.00 92.38 187 ALA A CA 1
ATOM 1437 C C . ALA A 1 187 ? 1.991 -8.882 0.036 1.00 92.38 187 ALA A C 1
ATOM 1439 O O . ALA A 1 187 ? 2.742 -8.205 0.749 1.00 92.38 187 ALA A O 1
ATOM 1440 N N . GLY A 1 188 ? 2.416 -9.446 -1.100 1.00 89.25 188 GLY A N 1
ATOM 1441 C CA . GLY A 1 188 ? 3.758 -9.289 -1.651 1.00 89.25 188 GLY A CA 1
ATOM 1442 C C . GLY A 1 188 ? 4.828 -9.666 -0.629 1.00 89.25 188 GLY A C 1
ATOM 1443 O O . GLY A 1 188 ? 4.806 -10.731 -0.023 1.00 89.25 188 GLY A O 1
ATOM 1444 N N . SER A 1 189 ? 5.760 -8.754 -0.344 1.00 85.50 189 SER A N 1
ATOM 1445 C CA . SER A 1 189 ? 6.789 -8.973 0.689 1.00 85.50 189 SER A CA 1
ATOM 1446 C C . SER A 1 189 ? 6.287 -8.852 2.143 1.00 85.50 189 SER A C 1
ATOM 1448 O O . SER A 1 189 ? 7.081 -8.950 3.084 1.00 85.50 189 SER A O 1
ATOM 1450 N N . GLY A 1 190 ? 5.000 -8.566 2.353 1.00 89.50 190 GLY A N 1
ATOM 1451 C CA . GLY A 1 190 ? 4.355 -8.484 3.666 1.00 89.50 190 GLY A CA 1
ATOM 1452 C C . GLY A 1 190 ? 4.487 -7.154 4.397 1.00 89.50 190 GLY A C 1
ATOM 1453 O O . GLY A 1 190 ? 4.262 -7.114 5.606 1.00 89.50 190 GLY A O 1
ATOM 1454 N N . SER A 1 191 ? 4.864 -6.063 3.724 1.00 90.56 191 SER A N 1
ATOM 1455 C CA . SER A 1 191 ? 5.112 -4.771 4.386 1.00 90.56 191 SER A CA 1
ATOM 1456 C C . SER A 1 191 ? 3.868 -4.238 5.106 1.00 90.56 191 SER A C 1
ATOM 1458 O O . SER A 1 191 ? 3.989 -3.759 6.234 1.00 90.56 191 SER A O 1
ATOM 1460 N N . THR A 1 192 ? 2.672 -4.401 4.529 1.00 92.75 192 THR A N 1
ATOM 1461 C CA . THR A 1 192 ? 1.392 -4.055 5.175 1.00 92.75 192 THR A CA 1
ATOM 1462 C C . THR A 1 192 ? 1.176 -4.834 6.473 1.00 92.75 192 THR A C 1
ATOM 1464 O O . THR A 1 192 ? 0.785 -4.258 7.489 1.00 92.75 192 THR A O 1
ATOM 1467 N N . LEU A 1 193 ? 1.470 -6.138 6.474 1.00 94.19 193 LEU A N 1
ATOM 1468 C CA . LEU A 1 193 ? 1.301 -7.011 7.642 1.00 94.19 193 LEU A CA 1
ATOM 1469 C C . LEU A 1 193 ? 2.301 -6.670 8.750 1.00 94.19 193 LEU A C 1
ATOM 1471 O O . LEU A 1 193 ? 1.941 -6.617 9.925 1.00 94.19 193 LEU A O 1
ATOM 1475 N N . VAL A 1 194 ? 3.551 -6.391 8.376 1.00 91.94 194 VAL A N 1
ATOM 1476 C CA . VAL A 1 194 ? 4.594 -5.952 9.311 1.00 91.94 194 VAL A CA 1
ATOM 1477 C C . VAL A 1 194 ? 4.240 -4.595 9.919 1.00 91.94 194 VAL A C 1
ATOM 1479 O O . VAL A 1 194 ? 4.345 -4.431 11.133 1.00 91.94 194 VAL A O 1
ATOM 1482 N N . ALA A 1 195 ? 3.783 -3.636 9.108 1.00 90.25 195 ALA A N 1
ATOM 1483 C CA . ALA A 1 195 ? 3.323 -2.334 9.588 1.00 90.25 195 ALA A CA 1
ATOM 1484 C C . ALA A 1 195 ? 2.153 -2.482 10.571 1.00 90.25 195 ALA A C 1
ATOM 1486 O O . ALA A 1 195 ? 2.186 -1.902 11.654 1.00 90.25 195 ALA A O 1
ATOM 1487 N N . ALA A 1 196 ? 1.164 -3.319 10.241 1.00 91.19 196 ALA A N 1
ATOM 1488 C CA . ALA A 1 196 ? 0.043 -3.620 11.122 1.00 91.19 196 ALA A CA 1
ATOM 1489 C C . ALA A 1 196 ? 0.503 -4.205 12.465 1.00 91.19 196 ALA A C 1
ATOM 1491 O O . ALA A 1 196 ? 0.119 -3.689 13.514 1.00 91.19 196 ALA A O 1
ATOM 1492 N N . ARG A 1 197 ? 1.377 -5.221 12.443 1.00 91.31 197 ARG A N 1
ATOM 1493 C CA . ARG A 1 197 ? 1.942 -5.834 13.654 1.00 91.31 197 ARG A CA 1
ATOM 1494 C C . ARG A 1 197 ? 2.664 -4.804 14.521 1.00 91.31 197 ARG A C 1
ATOM 1496 O O . ARG A 1 197 ? 2.430 -4.762 15.723 1.00 91.31 197 ARG A O 1
ATOM 1503 N N . ASN A 1 198 ? 3.512 -3.966 13.922 1.00 87.00 198 ASN A N 1
ATOM 1504 C CA . ASN A 1 198 ? 4.262 -2.936 14.648 1.00 87.00 198 ASN A CA 1
ATOM 1505 C C . AS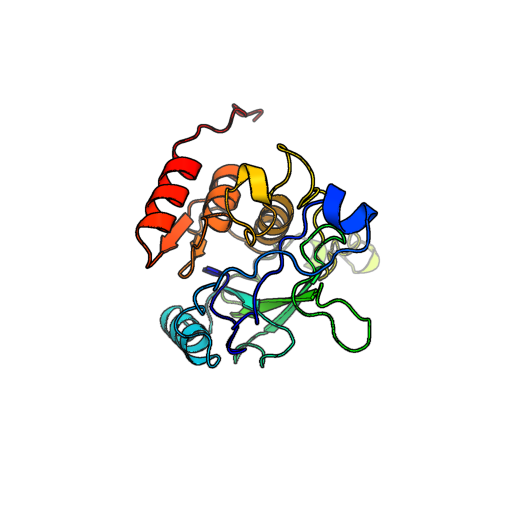N A 1 198 ? 3.339 -1.900 15.318 1.00 87.00 198 ASN A C 1
ATOM 1507 O O . ASN A 1 198 ? 3.702 -1.332 16.341 1.00 87.00 198 ASN A O 1
ATOM 1511 N N . LEU A 1 199 ? 2.141 -1.681 14.770 1.00 84.62 199 LEU A N 1
ATOM 1512 C CA . LEU A 1 199 ? 1.100 -0.820 15.342 1.00 84.62 199 LEU A CA 1
ATOM 1513 C C . LEU A 1 199 ? 0.163 -1.549 16.323 1.00 84.62 199 LEU A C 1
ATOM 1515 O O . LEU A 1 199 ? -0.857 -0.986 16.725 1.00 84.62 199 LEU A O 1
ATOM 1519 N N . GLY A 1 200 ? 0.437 -2.816 16.651 1.00 87.88 200 GLY A N 1
ATOM 1520 C CA . GLY A 1 200 ? -0.446 -3.645 17.475 1.00 87.88 200 GLY A CA 1
ATOM 1521 C C . GLY A 1 200 ? -1.798 -3.952 16.817 1.00 87.88 200 GLY A C 1
ATOM 1522 O O . GLY A 1 200 ? -2.772 -4.246 17.507 1.00 87.88 200 GLY A O 1
ATOM 1523 N N . ARG A 1 201 ? -1.897 -3.856 15.485 1.00 88.19 201 ARG A N 1
ATOM 1524 C CA . ARG A 1 201 ? -3.120 -4.128 14.715 1.00 88.19 201 ARG A CA 1
ATOM 1525 C C . ARG A 1 201 ? -3.133 -5.570 14.222 1.00 88.19 201 ARG A C 1
ATOM 1527 O O . ARG A 1 201 ? -2.112 -6.127 13.823 1.00 88.19 201 ARG A O 1
ATOM 1534 N N . ARG A 1 202 ? -4.329 -6.161 14.186 1.00 93.38 202 ARG A N 1
ATOM 1535 C CA . ARG A 1 202 ? -4.549 -7.474 13.567 1.00 93.38 202 ARG A CA 1
ATOM 1536 C C . ARG A 1 202 ? -4.557 -7.326 12.051 1.00 93.38 202 ARG A C 1
ATOM 1538 O O . ARG A 1 202 ? -5.182 -6.399 11.536 1.00 93.38 202 ARG A O 1
ATOM 1545 N N . ALA A 1 203 ? -3.922 -8.254 11.346 1.00 95.56 203 ALA A N 1
ATOM 1546 C CA . ALA A 1 203 ? -3.920 -8.272 9.892 1.00 95.56 203 ALA A CA 1
ATOM 1547 C C . ALA A 1 203 ? -3.964 -9.694 9.329 1.00 95.56 203 ALA A C 1
ATOM 1549 O O . ALA A 1 203 ? -3.503 -10.637 9.969 1.00 95.56 203 ALA A O 1
ATOM 1550 N N . VAL A 1 204 ? -4.510 -9.818 8.124 1.00 96.62 204 VAL A N 1
ATOM 1551 C CA . VAL A 1 204 ? -4.536 -11.025 7.298 1.00 96.62 204 VAL A CA 1
ATOM 1552 C C . VAL A 1 204 ? -4.050 -10.637 5.908 1.00 96.62 204 VAL A C 1
ATOM 1554 O O . VAL A 1 204 ? -4.508 -9.636 5.355 1.00 96.62 204 VAL A O 1
ATOM 1557 N N . GLY A 1 205 ? -3.126 -11.416 5.356 1.00 95.94 205 GLY A N 1
ATOM 1558 C CA . GLY A 1 205 ? -2.630 -11.230 3.998 1.00 95.94 205 GLY A CA 1
ATOM 1559 C C . GLY A 1 205 ? -2.810 -12.486 3.163 1.00 95.94 205 GLY A C 1
ATOM 1560 O O . GLY A 1 205 ? -2.761 -13.591 3.702 1.00 95.94 205 GLY A O 1
ATOM 1561 N N . VAL A 1 206 ? -3.017 -12.299 1.864 1.00 96.44 206 VAL A N 1
ATOM 1562 C CA . VAL A 1 206 ? -3.020 -13.365 0.861 1.00 96.44 206 VAL A CA 1
ATOM 1563 C C . VAL A 1 206 ? -1.879 -13.096 -0.107 1.00 96.44 206 VAL A C 1
ATOM 1565 O O . VAL A 1 206 ? -1.670 -11.960 -0.526 1.00 96.44 206 VAL A O 1
ATOM 1568 N N . GLU A 1 207 ? -1.130 -14.141 -0.427 1.00 93.88 207 GLU A N 1
ATOM 1569 C CA . GLU A 1 207 ? -0.027 -14.105 -1.375 1.00 93.88 207 GLU A CA 1
ATOM 1570 C C . GLU A 1 207 ? -0.048 -15.406 -2.179 1.00 93.88 207 GLU A C 1
ATOM 1572 O O . GLU A 1 207 ? -0.289 -16.479 -1.623 1.00 93.88 207 GLU A O 1
ATOM 1577 N N . ILE A 1 208 ? 0.109 -15.295 -3.497 1.00 92.19 208 ILE A N 1
ATOM 1578 C CA . ILE A 1 208 ? -0.053 -16.415 -4.426 1.00 92.19 208 ILE A CA 1
ATOM 1579 C C . ILE A 1 208 ? 1.258 -17.171 -4.635 1.00 92.19 208 ILE A C 1
ATOM 1581 O O . ILE A 1 208 ? 1.232 -18.374 -4.895 1.00 92.19 208 ILE A O 1
ATOM 1585 N N . GLU A 1 209 ? 2.400 -16.493 -4.525 1.00 88.56 209 GLU A N 1
ATOM 1586 C CA . GLU A 1 209 ? 3.702 -17.122 -4.710 1.00 88.56 209 GLU A CA 1
ATOM 1587 C C . GLU A 1 209 ? 4.278 -17.586 -3.370 1.00 88.56 209 GLU A C 1
ATOM 1589 O O . GLU A 1 209 ? 4.572 -16.793 -2.474 1.00 88.56 209 GLU A O 1
ATOM 1594 N N . GLU A 1 210 ? 4.522 -18.890 -3.255 1.00 91.62 210 GLU A N 1
ATOM 1595 C CA . GLU A 1 210 ? 5.020 -19.530 -2.032 1.00 91.62 210 GLU A CA 1
ATOM 1596 C C . GLU A 1 210 ? 6.305 -18.880 -1.491 1.00 91.62 210 GLU A C 1
ATOM 1598 O O . GLU A 1 210 ? 6.420 -18.629 -0.291 1.00 91.62 210 GLU A O 1
ATOM 1603 N N . LYS A 1 211 ? 7.227 -18.485 -2.381 1.00 88.62 211 LYS A N 1
ATOM 1604 C CA . LYS A 1 211 ? 8.463 -17.775 -2.008 1.00 88.62 211 LYS A CA 1
ATOM 1605 C C . LYS A 1 211 ? 8.193 -16.489 -1.212 1.00 88.62 211 LYS A C 1
ATOM 1607 O O . LYS A 1 211 ? 8.953 -16.143 -0.308 1.00 88.62 211 LYS A O 1
ATOM 1612 N N . TYR A 1 212 ? 7.119 -15.766 -1.534 1.00 88.19 212 TYR A N 1
ATOM 1613 C CA . TYR A 1 212 ? 6.738 -14.542 -0.834 1.00 88.19 212 TYR A CA 1
ATOM 1614 C C . TYR A 1 212 ? 5.999 -14.853 0.471 1.00 88.19 212 TYR A C 1
ATOM 1616 O O . TYR A 1 212 ? 6.262 -14.189 1.476 1.00 88.19 212 TYR A O 1
ATOM 1624 N N . CYS A 1 213 ? 5.191 -15.917 0.517 1.00 91.88 213 CYS A N 1
ATOM 1625 C CA . CYS A 1 213 ? 4.618 -16.439 1.763 1.00 91.88 213 CYS A CA 1
ATOM 1626 C C . CYS A 1 213 ? 5.703 -16.770 2.801 1.00 91.88 213 CYS A C 1
ATOM 1628 O O . CYS A 1 213 ? 5.587 -16.378 3.965 1.00 91.88 213 CYS A O 1
ATOM 1630 N N . GLU A 1 214 ? 6.792 -17.426 2.391 1.00 91.00 214 GLU A N 1
ATOM 1631 C CA . GLU A 1 214 ? 7.932 -17.712 3.271 1.00 91.00 214 GLU A CA 1
ATOM 1632 C C . GLU A 1 214 ? 8.611 -16.432 3.777 1.00 91.00 214 GLU A C 1
ATOM 1634 O O . GLU A 1 214 ? 8.959 -16.322 4.957 1.00 91.00 214 GLU A O 1
ATOM 1639 N N . ILE A 1 215 ? 8.792 -15.434 2.906 1.00 89.56 215 ILE A N 1
ATOM 1640 C CA . ILE A 1 215 ? 9.343 -14.123 3.283 1.00 89.56 215 ILE A CA 1
ATOM 1641 C C . ILE A 1 215 ? 8.444 -13.445 4.324 1.00 89.56 215 ILE A C 1
ATOM 1643 O O . ILE A 1 215 ? 8.946 -12.987 5.354 1.00 89.56 215 ILE A O 1
ATOM 1647 N N . ILE A 1 216 ? 7.127 -13.428 4.096 1.00 91.50 216 ILE A N 1
ATOM 1648 C CA . ILE A 1 216 ? 6.129 -12.889 5.027 1.00 91.50 216 ILE A CA 1
ATOM 1649 C C . ILE A 1 216 ? 6.236 -13.590 6.386 1.00 91.50 216 ILE A C 1
ATOM 1651 O O . ILE A 1 216 ? 6.373 -12.918 7.411 1.00 91.50 216 ILE A O 1
ATOM 1655 N N . ALA A 1 217 ? 6.216 -14.926 6.410 1.00 92.25 217 ALA A N 1
ATOM 1656 C CA . ALA A 1 217 ? 6.293 -15.709 7.642 1.00 92.25 217 ALA A CA 1
ATOM 1657 C C . ALA A 1 217 ? 7.575 -15.396 8.428 1.00 92.25 217 ALA A C 1
ATOM 1659 O O . ALA A 1 217 ? 7.523 -15.114 9.625 1.00 92.25 217 ALA A O 1
ATOM 1660 N N . ASN A 1 218 ? 8.719 -15.341 7.742 1.00 89.94 218 ASN A N 1
ATOM 1661 C CA . ASN A 1 218 ? 10.003 -14.981 8.340 1.00 89.94 218 ASN A CA 1
ATOM 1662 C C . ASN A 1 218 ? 10.028 -13.545 8.885 1.00 89.94 218 ASN A C 1
ATOM 1664 O O . ASN A 1 218 ? 10.621 -13.288 9.934 1.00 89.94 218 ASN A O 1
ATOM 1668 N N . HIS A 1 219 ? 9.412 -12.586 8.191 1.00 87.75 219 HIS A N 1
ATOM 1669 C CA . HIS A 1 219 ? 9.291 -11.211 8.678 1.00 87.75 219 HIS A CA 1
ATOM 1670 C C . HIS A 1 219 ? 8.428 -11.128 9.938 1.00 87.75 219 HIS A C 1
ATOM 1672 O O . HIS A 1 219 ? 8.786 -10.410 10.877 1.00 87.75 219 HIS A O 1
ATOM 1678 N N . LEU A 1 220 ? 7.321 -11.874 9.973 1.00 89.75 220 LEU A N 1
ATOM 1679 C CA . LEU A 1 220 ? 6.377 -11.882 11.086 1.00 89.75 220 LEU A CA 1
ATOM 1680 C C . LEU A 1 220 ? 6.913 -12.628 12.316 1.00 89.75 220 LEU A C 1
ATOM 1682 O O . LEU A 1 220 ? 6.671 -12.167 13.430 1.00 89.75 220 LEU A O 1
ATOM 1686 N N . ALA A 1 221 ? 7.694 -13.696 12.122 1.00 87.75 221 ALA A N 1
ATOM 1687 C CA . ALA A 1 221 ? 8.325 -14.476 13.191 1.00 87.75 221 ALA A CA 1
ATOM 1688 C C . ALA A 1 221 ? 9.433 -13.719 13.945 1.00 87.75 221 ALA A C 1
ATOM 1690 O O . ALA A 1 221 ? 9.714 -14.020 15.104 1.00 87.75 221 ALA A O 1
ATOM 1691 N N . LYS A 1 222 ? 10.068 -12.721 13.316 1.00 80.75 222 LYS A N 1
ATOM 1692 C CA . LYS A 1 222 ? 11.055 -11.868 13.991 1.00 80.75 222 LYS A CA 1
ATOM 1693 C C . LYS A 1 222 ? 10.353 -10.992 15.030 1.00 80.75 222 LYS A C 1
ATOM 1695 O O . LYS A 1 222 ? 9.549 -10.134 14.666 1.00 80.75 222 LYS A O 1
ATOM 1700 N N . GLN A 1 223 ? 10.680 -11.190 16.307 1.00 58.25 223 GLN A N 1
ATOM 1701 C CA . GLN A 1 223 ? 10.192 -10.352 17.403 1.00 58.25 223 GLN A CA 1
ATOM 1702 C C . GLN A 1 223 ? 10.611 -8.890 17.196 1.00 58.25 223 GLN A C 1
ATOM 1704 O O . GLN A 1 223 ? 11.750 -8.590 16.835 1.00 58.25 223 GLN A O 1
ATOM 1709 N N . THR A 1 224 ? 9.682 -7.965 17.422 1.00 56.53 224 THR A N 1
ATOM 1710 C CA . THR A 1 224 ? 9.991 -6.540 17.544 1.00 56.53 224 THR A CA 1
ATOM 1711 C C . THR A 1 224 ? 10.681 -6.309 18.885 1.00 56.53 224 THR A C 1
ATOM 1713 O O . THR A 1 224 ? 10.081 -6.567 19.920 1.00 56.53 224 THR A O 1
ATOM 1716 N N . LEU A 1 225 ? 11.913 -5.790 18.878 1.00 50.56 225 LEU A N 1
ATOM 1717 C CA . LEU A 1 225 ? 12.708 -5.461 20.079 1.00 50.56 225 LEU A CA 1
ATOM 1718 C C . LEU A 1 225 ? 12.145 -4.292 20.921 1.00 50.56 225 LEU A C 1
ATOM 1720 O O . LEU A 1 225 ? 12.851 -3.736 21.754 1.00 50.56 225 LEU A O 1
ATOM 1724 N N . PHE A 1 226 ? 10.891 -3.901 20.711 1.00 46.97 226 PHE A N 1
ATOM 1725 C CA . PHE A 1 226 ? 10.226 -2.875 21.502 1.00 46.97 226 PHE A CA 1
ATOM 1726 C C . PHE A 1 226 ? 9.193 -3.555 22.396 1.00 46.97 226 PHE A C 1
ATOM 1728 O O . PHE A 1 226 ? 8.027 -3.697 22.030 1.00 46.97 226 PHE A O 1
ATOM 1735 N N . GLU A 1 227 ? 9.655 -4.022 23.557 1.00 38.56 227 GLU A N 1
ATOM 1736 C CA . GLU A 1 227 ? 8.777 -4.264 24.698 1.00 38.56 227 GLU A CA 1
ATOM 1737 C C . GLU A 1 227 ? 8.176 -2.921 25.131 1.00 38.56 227 GLU A C 1
ATOM 1739 O O . GLU A 1 227 ? 8.863 -1.898 25.182 1.00 38.56 227 GLU A O 1
ATOM 1744 N N . GLY A 1 228 ? 6.859 -2.919 25.324 1.00 35.72 228 GLY A N 1
ATOM 1745 C CA . GLY A 1 228 ? 6.047 -1.719 25.460 1.00 35.72 228 GLY A CA 1
ATOM 1746 C C . GLY A 1 228 ? 6.500 -0.772 26.568 1.00 35.72 228 GLY A C 1
ATOM 1747 O O . GLY A 1 228 ? 6.758 -1.177 27.697 1.00 35.72 228 GLY A O 1
ATOM 1748 N N . VAL A 1 229 ? 6.481 0.518 26.245 1.00 34.00 229 VAL A N 1
ATOM 1749 C CA . VAL A 1 229 ? 6.237 1.562 27.238 1.00 34.00 229 VAL A CA 1
ATOM 1750 C C . VAL A 1 229 ? 4.756 1.904 27.100 1.00 34.00 229 VAL A C 1
ATOM 1752 O O . VAL A 1 229 ? 4.372 2.646 26.195 1.00 34.00 229 VAL A O 1
ATOM 1755 N N . PHE A 1 230 ? 3.933 1.248 27.917 1.00 37.09 230 PHE A N 1
ATOM 1756 C CA . PHE A 1 230 ? 2.553 1.654 28.188 1.00 37.09 230 PHE A CA 1
ATOM 1757 C C . PHE A 1 230 ? 2.536 2.588 29.395 1.00 37.09 230 PHE A C 1
ATOM 1759 O O . PHE A 1 230 ? 3.315 2.321 30.340 1.00 37.09 230 PHE A O 1
#

Secondary structure (DSSP, 8-state):
-EE----SS----S-EE---HHHHHTT-----EE--PPPTT-SSSHHHHHHHHHH-TTS-EEEEE-TTSPPPTT--EEEEEE--TTS-----BTTB---EEEEEEES-GGGTTT-S---GGGTS-TTTSPP--PPPSEEE-SS--SSSTTSHHHHTT-TTPPPHHHHHHHHHHH---TTSEEEETT-TTSHHHHHHHHT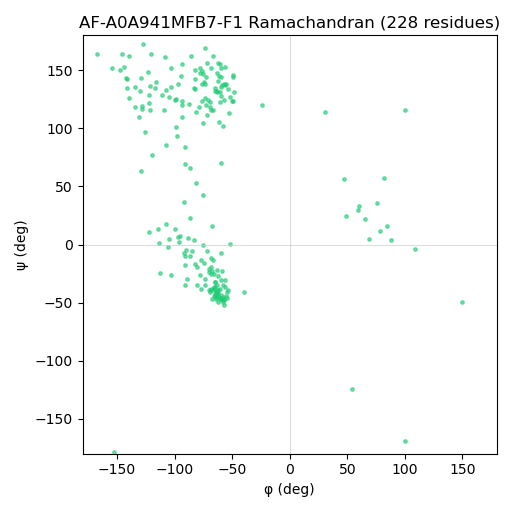T-EEEE--SSHHHHHHHHHHHHS--S-----

Sequence (230 aa):
MVTDPPYGIAWATHGVSRTAFADRALGDFNGEHRDVESIRNDEDTRTRDEVIDLWGRNRPGIVFGSLLAPPPVGARHGAVYVKPLDAGSLSAFGKLRRDLEGIWFLGSRRDGWGEQVKSGRGLLPQNERPPSVMRSSVFATRERLAGTSAGVAARAKHPHAKPLDVLQDLIVESVPNAAWVLADPFAGSGSTLVAARNLGRRAVGVEIEEKYCEIIANHLAKQTLFEGVF

Mean predicted aligned error: 11.72 Å

Solvent-accessible surface area (backbone atoms only — not comparable to full-atom values): 13491 Å² total; per-residue (Å²): 64,49,36,57,46,53,44,19,73,49,61,62,68,84,46,60,55,61,46,50,74,70,39,51,76,72,72,43,72,82,27,68,57,48,89,58,83,61,58,81,68,12,70,39,48,58,62,42,51,51,54,42,56,72,70,33,64,56,40,52,31,39,37,44,35,45,77,90,31,84,76,66,90,68,53,71,47,76,31,35,40,43,55,58,89,56,41,83,78,76,68,59,55,96,91,40,72,68,40,64,33,34,32,35,31,33,27,39,54,88,54,49,68,49,61,55,70,82,53,62,55,85,79,40,58,83,91,70,38,73,79,82,86,75,73,76,58,64,43,59,60,94,69,63,42,51,92,51,89,82,8,52,28,55,73,62,75,34,94,79,64,66,59,49,65,43,49,35,50,49,45,68,77,62,51,70,59,74,87,49,68,42,36,15,79,40,27,57,70,24,45,67,53,50,27,28,50,77,69,75,32,49,60,50,68,35,63,91,51,65,75,34,45,54,46,27,50,57,60,67,69,52,78,75,94,70,78,81,89,127

Radius of gyration: 19.64 Å; Cα contacts (8 Å, |Δi|>4): 376; chains: 1; bounding box: 55×50×49 Å

pLDDT: mean 74.18, std 19.28, range [34.0, 96.62]

Foldseek 3Di:
DEEEDQAQPFDFFPFDADDDPVCVVVVHRRHDGDGDDTDPPNNGCCRVQVVCVVVPQQAWYKYKHQPVHDDHPQFDDKAKEFADPQQDQRDDDPNHGSRIIIITIGHDCVRFQVPPPVPCLVVDDVVPRDDPPDDHSYFYDPAAQDDDCPHPCNVLVHSDDDDLVRLLCCCVVGGNDQQDEAEYADCQSNSNVLSCVVVVGHYDYHHDDVVSVVSNVVSVPDDDPDDDPD

Nearest PDB structures (foldseek):
  5hek-assembly2_A  TM=7.428E-01  e=1.296E-07  Helicobacter pylori 26695
  5hfj-assembly3_H  TM=6.854E-01  e=4.115E-07  Helicobacter pylori 26695
  5hfj-assembly1_A  TM=6.534E-01  e=2.985E-07  Helicobacter pylori 26695
  5hfj-assembly2_E  TM=6.620E-01  e=1.150E-06  Helicobacter pylori 26695
  5hek-assembly3_D  TM=6.481E-01  e=3.012E-06  Helicobacter pylori 26695